Protein 4JMP (pdb70)

Nearest PDB structures (foldseek):
  4jmp-assembly1_A  TM=1.004E+00  e=1.050E-46  Staphylococcus aureus
  3bfv-assembly2_B  TM=9.869E-01  e=1.353E-40  Staphylococcus aureus
  2ved-assembly1_B  TM=9.873E-01  e=5.468E-39  Staphylococcus aureus
  4jlv-assembly1_A  TM=9.715E-01  e=3.015E-33  Staphylococcus aureus
  3la6-assembly2_P  TM=9.305E-01  e=3.931E-21  Escherichia coli K-12

Organism: Staphylococcus aureus (NCBI:txid1280)

Secondary structure (DSSP, 8-state):
-HHHHIIIII--EEEEEE-----HHHHSTTSHHHHHHHHHHHHHHH-------EEEEEESSTTS-HHHHHHHHHHHHHHTT--EEEEE--SSS--HHHHTT---SSSHHHHHTTSS-HHHHEEE-SSTTEEEE---SPPS-HHHHHTSHHHHHHHHHHHHH-SEEEEE---TTT--HHHHHHHHH-EEEEEEETT---HHHHHHHHHHHHTTTSEEEEEEEEEE--

Structure (mmCIF, N/CA/C/O backbone):
data_4JMP
#
_entry.id   4JMP
#
_cell.length_a   36.332
_cell.length_b   88.666
_cell.length_c   39.405
_cell.angle_alpha   90.00
_cell.angle_beta   115.35
_cell.angle_gamma   90.00
#
_symmetry.space_group_name_H-M   'P 1 21 1'
#
loop_
_entity.id
_entity.type
_entity.pdbx_description
1 polymer 'C-terminal fragment of CapA, Protein tyrosine kinase'
2 water water
#
loop_
_atom_site.group_PDB
_atom_site.id
_atom_site.type_symbol
_atom_site.label_atom_id
_atom_site.label_alt_id
_atom_site.label_comp_id
_atom_site.label_asym_id
_atom_site.label_entity_id
_atom_site.label_seq_id
_atom_site.pdbx_PDB_ins_code
_atom_site.Cartn_x
_atom_site.Cartn_y
_atom_site.Cartn_z
_atom_site.occupancy
_atom_site.B_iso_or_equiv
_atom_site.auth_seq_id
_atom_site.auth_comp_id
_atom_site.auth_asym_id
_atom_site.auth_atom_id
_atom_site.pdbx_PDB_model_num
ATOM 1 N N . THR A 1 20 ? 12.741 4.258 11.948 1.00 28.35 201 THR A N 1
ATOM 2 C CA . THR A 1 20 ? 13.660 3.277 11.385 1.00 27.59 201 THR A CA 1
ATOM 3 C C . THR A 1 20 ? 13.140 2.731 10.054 1.00 24.19 201 THR A C 1
ATOM 4 O O . THR A 1 20 ? 13.904 2.580 9.097 1.00 24.44 201 THR A O 1
ATOM 8 N N . GLU A 1 21 ? 11.844 2.442 9.992 1.00 22.00 202 GLU A N 1
ATOM 9 C CA . GLU A 1 21 ? 11.224 2.000 8.746 1.00 19.31 202 GLU A CA 1
ATOM 10 C C . GLU A 1 21 ? 11.398 3.017 7.626 1.00 20.33 202 GLU A C 1
ATOM 11 O O . GLU A 1 21 ? 11.665 2.661 6.479 1.00 16.97 202 GLU A O 1
ATOM 17 N N . GLU A 1 22 ? 11.202 4.288 7.953 1.00 20.77 203 GLU A N 1
ATOM 18 C CA . GLU A 1 22 ? 11.280 5.328 6.944 1.00 22.50 203 GLU A CA 1
ATOM 19 C C . GLU A 1 22 ? 12.723 5.501 6.483 1.00 14.81 203 GLU A C 1
ATOM 20 O O . GLU A 1 22 ? 12.971 5.780 5.308 1.00 17.02 203 GLU A O 1
ATOM 26 N N . ASP A 1 23 ? 13.666 5.292 7.399 1.00 18.19 204 ASP A N 1
ATOM 27 C CA . ASP A 1 23 ? 15.086 5.290 7.046 1.00 19.41 204 ASP A CA 1
ATOM 28 C C . ASP A 1 23 ? 15.398 4.192 6.029 1.00 17.26 204 ASP A C 1
ATOM 29 O O . ASP A 1 23 ? 16.071 4.433 5.021 1.00 14.95 204 ASP A O 1
ATOM 34 N N . VAL A 1 24 ? 14.913 2.983 6.294 1.00 14.37 205 VAL A N 1
ATOM 35 C CA . VAL A 1 24 ? 15.178 1.856 5.403 1.00 13.50 205 VAL A CA 1
ATOM 36 C C . VAL A 1 24 ? 14.488 2.030 4.052 1.00 12.48 205 VAL A C 1
ATOM 37 O O . VAL A 1 24 ? 15.078 1.771 3.012 1.00 12.39 205 VAL A O 1
ATOM 41 N N . GLU A 1 25 ? 13.242 2.489 4.067 1.00 11.49 206 GLU A N 1
ATOM 42 C CA . GLU A 1 25 ? 12.511 2.720 2.830 1.00 11.97 206 GLU A CA 1
ATOM 43 C C . GLU A 1 25 ? 13.282 3.668 1.902 1.00 12.00 206 GLU A C 1
ATOM 44 O O . GLU A 1 25 ? 13.399 3.426 0.698 1.00 13.27 206 GLU A O 1
ATOM 50 N N A SER A 1 26 ? 13.824 4.744 2.463 0.56 12.93 207 SER A N 1
ATOM 51 N N B SER A 1 26 ? 13.810 4.742 2.491 0.44 12.94 207 SER A N 1
ATOM 52 C CA A SER A 1 26 ? 14.529 5.722 1.643 0.56 12.24 207 SER A CA 1
ATOM 53 C CA B SER A 1 26 ? 14.550 5.764 1.754 0.44 12.32 207 SER A CA 1
ATOM 54 C C A SER A 1 26 ? 15.944 5.276 1.257 0.56 10.59 207 SER A C 1
ATOM 55 C C B SER A 1 26 ? 15.919 5.279 1.283 0.44 10.65 207 SER A C 1
ATOM 56 O O A SER A 1 26 ? 16.361 5.458 0.114 0.56 12.08 207 SER A O 1
ATOM 57 O O B SER A 1 26 ? 16.281 5.448 0.120 0.44 12.14 207 SER A O 1
ATOM 62 N N . GLN A 1 27 ? 16.674 4.679 2.197 1.00 9.61 208 GLN A N 1
ATOM 63 C CA . GLN A 1 27 ? 18.056 4.291 1.921 1.00 11.47 208 GLN A CA 1
ATOM 64 C C . GLN A 1 27 ? 18.137 3.087 0.993 1.00 13.46 208 GLN A C 1
ATOM 65 O O . GLN A 1 27 ? 19.061 2.976 0.187 1.00 13.90 208 GLN A O 1
ATOM 71 N N . LEU A 1 28 ? 17.158 2.194 1.089 1.00 13.54 209 LEU A N 1
ATOM 72 C CA . LEU A 1 28 ? 17.169 0.991 0.268 1.00 13.07 209 LEU A CA 1
ATOM 73 C C . LEU A 1 28 ? 16.293 1.170 -0.970 1.00 14.59 209 LEU A C 1
ATOM 74 O O . LEU A 1 28 ? 16.479 0.485 -1.974 1.00 18.22 209 LEU A O 1
ATOM 79 N N . GLY A 1 29 ? 15.340 2.093 -0.907 1.00 14.93 210 GLY A N 1
ATOM 80 C CA . GLY A 1 29 ? 14.497 2.386 -2.048 1.00 14.25 210 GLY A CA 1
ATOM 81 C C . GLY A 1 29 ? 13.457 1.312 -2.343 1.00 17.21 210 GLY A C 1
ATOM 82 O O . GLY A 1 29 ? 13.185 1.022 -3.509 1.00 17.61 210 GLY A O 1
ATOM 83 N N . LEU A 1 30 ? 12.875 0.731 -1.290 1.00 13.94 211 LEU A N 1
ATOM 84 C CA . LEU A 1 30 ? 11.835 -0.297 -1.428 1.00 12.59 211 LEU A CA 1
ATOM 85 C C . LEU A 1 30 ? 10.722 -0.064 -0.416 1.00 11.56 211 LEU A C 1
ATOM 86 O O . LEU A 1 30 ? 10.976 0.413 0.689 1.00 12.01 211 LEU A O 1
ATOM 91 N N . PRO A 1 31 ? 9.479 -0.432 -0.772 1.00 11.78 212 PRO A N 1
ATOM 92 C CA . PRO A 1 31 ? 8.399 -0.340 0.215 1.00 12.99 212 PRO A CA 1
ATOM 93 C C . PRO A 1 31 ? 8.578 -1.344 1.351 1.00 12.40 212 PRO A C 1
ATOM 94 O O . PRO A 1 31 ? 9.132 -2.434 1.159 1.00 12.55 212 PRO A O 1
ATOM 98 N N . ILE A 1 32 ? 8.120 -0.965 2.535 1.00 10.71 213 ILE A N 1
ATOM 99 C CA . ILE A 1 32 ? 8.158 -1.851 3.683 1.00 11.82 213 ILE A CA 1
ATOM 100 C C . ILE A 1 32 ? 6.806 -2.539 3.797 1.00 11.26 213 ILE A C 1
ATOM 101 O O . ILE A 1 32 ? 5.779 -1.881 4.005 1.00 14.25 213 ILE A O 1
ATOM 106 N N . LEU A 1 33 ? 6.805 -3.863 3.654 1.00 9.20 214 LEU A N 1
ATOM 107 C CA . LEU A 1 33 ? 5.577 -4.654 3.767 1.00 9.26 214 LEU A CA 1
ATOM 108 C C . LEU A 1 33 ? 5.176 -4.845 5.224 1.00 8.40 214 LEU A C 1
ATOM 109 O O . LEU A 1 33 ? 3.990 -4.977 5.544 1.00 10.09 214 LEU A O 1
ATOM 114 N N . GLY A 1 34 ? 6.171 -4.876 6.103 1.00 8.92 215 GLY A N 1
ATOM 115 C CA . GLY A 1 34 ? 5.931 -4.953 7.532 1.00 10.46 215 GLY A CA 1
ATOM 116 C C . GLY A 1 34 ? 7.225 -5.005 8.322 1.00 10.17 215 GLY A C 1
ATOM 117 O O . GLY A 1 34 ? 8.278 -5.378 7.794 1.00 11.08 215 GLY A O 1
ATOM 118 N N . SER A 1 35 ? 7.152 -4.591 9.581 1.00 12.62 216 SER A N 1
ATOM 1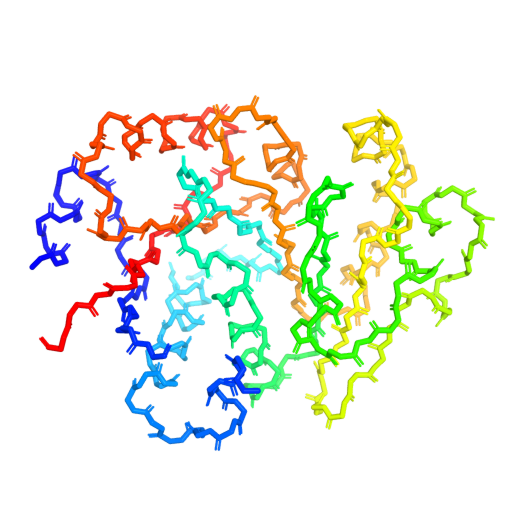19 C CA . SER A 1 35 ? 8.270 -4.710 10.508 0.50 11.54 216 SER A CA 1
ATOM 120 C C . SER A 1 35 ? 7.895 -5.679 11.617 1.00 13.59 216 SER A C 1
ATOM 121 O O . SER A 1 35 ? 6.846 -5.538 12.247 1.00 15.28 216 SER A O 1
ATOM 124 N N . ILE A 1 36 ? 8.754 -6.658 11.854 1.00 11.08 217 ILE A N 1
ATOM 125 C CA . ILE A 1 36 ? 8.470 -7.710 12.819 1.00 12.46 217 ILE A CA 1
ATOM 126 C C . ILE A 1 36 ? 9.433 -7.615 13.993 1.00 12.20 217 ILE A C 1
ATOM 127 O O . ILE A 1 36 ? 10.653 -7.723 13.826 1.00 13.68 217 ILE A O 1
ATOM 132 N N . GLN A 1 37 ? 8.881 -7.394 15.183 1.00 14.42 218 GLN A N 1
ATOM 133 C CA . GLN A 1 37 ? 9.687 -7.325 16.394 1.00 15.32 218 GLN A CA 1
ATOM 134 C C . GLN A 1 37 ? 10.248 -8.681 16.762 1.00 15.05 218 GLN A C 1
ATOM 135 O O . GLN A 1 37 ? 9.714 -9.721 16.363 1.00 16.37 218 GLN A O 1
ATOM 141 N N . LYS A 1 38 ? 11.327 -8.663 17.539 1.00 20.67 219 LYS A N 1
ATOM 142 C CA . LYS A 1 38 ? 11.907 -9.884 18.076 1.00 23.54 219 LYS A CA 1
ATOM 143 C C . LYS A 1 38 ? 10.876 -10.625 18.925 1.00 19.23 219 LYS A C 1
ATOM 144 O O . LYS A 1 38 ? 10.096 -10.003 19.649 1.00 24.60 219 LYS A O 1
ATOM 150 N N . PHE A 1 39 ? 10.858 -11.949 18.810 1.00 23.60 220 PHE A N 1
ATOM 151 C CA . PHE A 1 39 ? 10.042 -12.782 19.690 1.00 23.11 220 PHE A CA 1
ATOM 152 C C . PHE A 1 39 ? 10.665 -14.164 19.861 1.00 24.05 220 PHE A C 1
ATOM 153 O O . PHE A 1 39 ? 11.527 -14.570 19.076 1.00 34.51 220 PHE A O 1
ATOM 161 N N . SER A 1 48 ? 6.368 -23.328 18.633 1.00 19.28 1009 SER A N 1
ATOM 162 C CA . SER A 1 48 ? 6.752 -22.091 19.299 1.00 22.23 1009 SER A CA 1
ATOM 163 C C . SER A 1 48 ? 7.148 -20.998 18.311 1.00 18.27 1009 SER A C 1
ATOM 164 O O . SER A 1 48 ? 7.066 -19.814 18.629 1.00 22.32 1009 SER A O 1
ATOM 167 N N . SER A 1 49 ? 7.583 -21.395 17.116 1.00 19.11 1010 SER A N 1
ATOM 168 C CA . SER A 1 49 ? 7.956 -20.420 16.092 1.00 17.50 1010 SER A CA 1
ATOM 169 C C . SER A 1 49 ? 6.731 -19.716 15.508 1.00 13.38 1010 SER A C 1
ATOM 170 O O . SER A 1 49 ? 6.827 -18.604 14.980 1.00 13.56 1010 SER A O 1
ATOM 173 N N . LEU A 1 50 ? 5.576 -20.355 15.650 1.00 11.26 1011 LEU A N 1
ATOM 174 C CA A LEU A 1 50 ? 4.377 -19.975 14.914 0.44 10.52 1011 LEU A CA 1
ATOM 175 C CA B LEU A 1 50 ? 4.386 -19.951 14.907 0.56 10.52 1011 LEU A CA 1
ATOM 176 C C . LEU A 1 50 ? 3.481 -19.048 15.737 1.00 9.30 1011 LEU A C 1
ATOM 177 O O . LEU A 1 50 ? 2.375 -19.435 16.155 1.00 8.94 1011 LEU A O 1
ATOM 186 N N . ILE A 1 51 ? 3.964 -17.836 15.973 1.00 8.61 1012 ILE A N 1
ATOM 187 C CA . ILE A 1 51 ? 3.229 -16.851 16.763 1.00 9.35 1012 ILE A CA 1
ATOM 188 C C . ILE A 1 51 ? 1.843 -16.540 16.174 1.00 7.82 1012 ILE A C 1
ATOM 189 O O . ILE A 1 51 ? 0.886 -16.291 16.913 1.00 8.48 1012 ILE A O 1
ATOM 194 N N . VAL A 1 52 ? 1.712 -16.578 14.849 1.00 8.01 1013 VAL A N 1
ATOM 195 C CA . VAL A 1 52 ? 0.425 -16.295 14.221 1.00 6.90 1013 VAL A CA 1
ATOM 196 C C . VAL A 1 52 ? -0.620 -17.353 14.601 1.00 7.48 1013 VAL A C 1
ATOM 197 O O . VAL A 1 52 ? -1.813 -17.047 14.712 1.00 8.70 1013 VAL A O 1
ATOM 201 N N . HIS A 1 53 ? -0.169 -18.591 14.811 1.00 8.08 1014 HIS A N 1
ATOM 202 C CA . HIS A 1 53 ? -1.047 -19.665 15.269 1.00 9.65 1014 HIS A CA 1
ATOM 203 C C . HIS A 1 53 ? -1.267 -19.639 16.788 1.00 8.52 1014 HIS A C 1
ATOM 204 O O . HIS A 1 53 ? -2.407 -19.757 17.255 1.00 9.45 1014 HIS A O 1
ATOM 211 N N . GLU A 1 54 ? -0.181 -19.500 17.546 1.00 8.46 1015 GLU A N 1
ATOM 212 C CA . GLU A 1 54 ? -0.247 -19.636 19.009 1.00 9.61 1015 GLU A CA 1
ATOM 213 C C . GLU A 1 54 ? -0.804 -18.398 19.710 1.00 9.23 1015 GLU A C 1
ATOM 214 O O . GLU A 1 54 ? -1.400 -18.514 20.785 1.00 9.35 1015 GLU A O 1
ATOM 220 N N . GLN A 1 55 ? -0.590 -17.219 19.123 1.00 9.76 1016 GLN A N 1
ATOM 221 C CA . GLN A 1 55 ? -1.045 -15.931 19.673 1.00 8.76 1016 GLN A CA 1
ATOM 222 C C . GLN A 1 55 ? -1.707 -15.104 18.568 1.00 8.07 1016 GLN A C 1
ATOM 223 O O . GLN A 1 55 ? -1.192 -14.051 18.164 1.00 9.04 1016 GLN A O 1
ATOM 229 N N . PRO A 1 56 ? -2.849 -15.567 18.063 1.00 8.45 1017 PRO A N 1
ATOM 230 C CA . PRO A 1 56 ? -3.404 -14.967 16.842 1.00 10.60 1017 PRO A CA 1
ATOM 231 C C . PRO A 1 56 ? -3.786 -13.500 16.975 1.00 9.97 1017 PRO A C 1
ATOM 232 O O . PRO A 1 56 ? -3.790 -12.815 15.947 1.00 12.23 1017 PRO A O 1
ATOM 236 N N . LYS A 1 57 ? -4.080 -13.016 18.180 1.00 9.89 1018 LYS A N 1
ATOM 237 C CA . LYS A 1 57 ? -4.455 -11.617 18.348 1.00 11.10 1018 LYS A CA 1
ATOM 238 C C . LYS A 1 57 ? -3.290 -10.701 18.681 1.00 10.08 1018 LYS A C 1
ATOM 239 O O . LYS A 1 57 ? -3.491 -9.501 18.873 1.00 12.15 1018 LYS A O 1
ATOM 245 N N . SER A 1 58 ? -2.071 -11.229 18.754 1.00 9.98 1019 SER A N 1
ATOM 246 C CA A SER A 1 58 ? -0.893 -10.433 19.117 0.35 10.88 1019 SER A CA 1
ATOM 247 C CA B SER A 1 58 ? -0.931 -10.408 19.146 0.65 10.88 1019 SER A CA 1
ATOM 248 C C . SER A 1 58 ? -0.617 -9.318 18.109 1.00 11.82 1019 SER A C 1
ATOM 249 O O . SER A 1 58 ? -0.860 -9.486 16.910 1.00 10.81 1019 SER A O 1
ATOM 254 N N . PRO A 1 59 ? -0.100 -8.172 18.578 1.00 10.72 1020 PRO A N 1
ATOM 255 C CA . PRO A 1 59 ? 0.317 -7.110 17.652 1.00 11.91 1020 PRO A CA 1
ATOM 256 C C . PRO A 1 59 ? 1.294 -7.627 16.583 1.00 12.34 1020 PRO A C 1
ATOM 257 O O . PRO A 1 59 ? 1.227 -7.178 15.429 1.00 12.58 1020 PRO A O 1
ATOM 261 N N . ILE A 1 60 ? 2.166 -8.564 16.943 1.00 10.51 1021 ILE A N 1
ATOM 262 C CA . ILE A 1 60 ? 3.085 -9.141 15.964 1.00 10.88 1021 ILE A CA 1
ATOM 263 C C . ILE A 1 60 ? 2.329 -9.944 14.898 1.00 11.11 1021 ILE A C 1
ATOM 264 O O . ILE A 1 60 ? 2.594 -9.807 13.700 1.00 9.86 1021 ILE A O 1
ATOM 269 N N . SER A 1 61 ? 1.380 -10.767 15.326 1.00 9.17 1022 SER A N 1
ATOM 270 C CA . SER A 1 61 ? 0.536 -11.503 14.388 1.00 9.06 1022 SER A CA 1
ATOM 271 C C . SER A 1 61 ? -0.227 -10.564 13.452 1.00 11.07 1022 SER A C 1
ATOM 272 O O . SER A 1 61 ? -0.352 -10.845 12.251 1.00 10.24 1022 SER A O 1
ATOM 275 N N . GLU A 1 62 ? -0.704 -9.438 13.984 1.00 10.30 1023 GLU A N 1
ATOM 276 C CA . GLU A 1 62 ? -1.386 -8.448 13.162 1.00 10.39 1023 GLU A CA 1
ATOM 277 C C . GLU A 1 62 ? -0.470 -7.877 12.080 1.00 8.44 1023 GLU A C 1
ATOM 278 O O . GLU A 1 62 ? -0.923 -7.606 10.968 1.00 9.61 1023 GLU A O 1
ATOM 284 N N . LYS A 1 63 ? 0.816 -7.722 12.388 1.00 9.00 1024 LYS A N 1
ATOM 285 C CA . LYS A 1 63 ? 1.786 -7.252 11.394 1.00 9.37 1024 LYS A CA 1
ATOM 286 C C . LYS A 1 63 ? 1.965 -8.275 10.259 1.00 8.50 1024 LYS A C 1
ATOM 287 O O . LYS A 1 63 ? 2.173 -7.902 9.103 1.00 8.72 1024 LYS A O 1
ATOM 293 N N . PHE A 1 64 ? 1.891 -9.570 10.575 1.00 8.09 1025 PHE A N 1
ATOM 294 C CA . PHE A 1 64 ? 1.910 -10.608 9.531 1.00 8.10 1025 PHE A CA 1
ATOM 295 C C . PHE A 1 64 ? 0.675 -10.498 8.634 1.00 8.26 1025 PHE A C 1
ATOM 296 O O . PHE A 1 64 ? 0.758 -10.666 7.415 1.00 9.13 1025 PHE A O 1
ATOM 304 N N . ARG A 1 65 ? -0.476 -10.206 9.229 1.00 8.77 1026 ARG A N 1
ATOM 305 C CA . ARG A 1 65 ? -1.672 -9.973 8.432 1.00 8.60 1026 ARG A CA 1
ATOM 306 C C . ARG A 1 65 ? -1.522 -8.736 7.555 1.00 8.63 1026 ARG A C 1
ATOM 307 O O . ARG A 1 65 ? -2.033 -8.714 6.431 1.00 10.54 1026 ARG A O 1
ATOM 315 N N . GLY A 1 66 ? -0.826 -7.720 8.065 1.00 8.56 1027 GLY A N 1
ATOM 316 C CA . GLY A 1 66 ? -0.518 -6.543 7.277 1.00 9.16 1027 GLY A CA 1
ATOM 317 C C . GLY A 1 66 ? 0.371 -6.846 6.081 1.00 9.14 1027 GLY A C 1
ATOM 318 O O . GLY A 1 66 ? 0.187 -6.265 5.010 1.00 9.42 1027 GLY A O 1
ATOM 319 N N . ILE A 1 67 ? 1.334 -7.752 6.250 1.00 7.49 1028 ILE A N 1
ATOM 320 C CA . ILE A 1 67 ? 2.176 -8.163 5.125 1.00 8.01 1028 ILE A CA 1
ATOM 321 C C . ILE A 1 67 ? 1.308 -8.828 4.053 1.00 7.37 1028 ILE A C 1
ATOM 322 O O . ILE A 1 67 ? 1.413 -8.485 2.870 1.00 8.36 1028 ILE A O 1
ATOM 327 N N . ARG A 1 68 ? 0.461 -9.771 4.475 1.00 6.78 1029 ARG A N 1
ATOM 328 C CA . ARG A 1 68 ? -0.468 -10.460 3.579 1.00 8.13 1029 ARG A CA 1
ATOM 329 C C . ARG A 1 68 ? -1.304 -9.453 2.795 1.00 8.46 1029 ARG A C 1
ATOM 330 O O . ARG A 1 68 ? -1.392 -9.513 1.557 1.00 9.76 1029 ARG A O 1
ATOM 338 N N . SER A 1 69 ? -1.905 -8.506 3.513 1.00 8.55 1030 SER A N 1
ATOM 339 C CA A SER A 1 69 ? -2.752 -7.497 2.891 0.64 10.05 1030 SER A CA 1
ATOM 340 C CA B SER A 1 69 ? -2.757 -7.503 2.887 0.36 10.09 1030 SER A CA 1
ATOM 341 C C . SER A 1 69 ? -1.973 -6.615 1.922 1.00 10.14 1030 SER A C 1
ATOM 342 O O . SER A 1 69 ? -2.451 -6.310 0.828 1.00 11.70 1030 SER A O 1
ATOM 347 N N . ASN A 1 70 ? -0.777 -6.199 2.326 1.00 8.65 1031 ASN A N 1
ATOM 348 C CA . ASN A 1 70 ? 0.057 -5.354 1.471 1.00 10.56 1031 ASN A CA 1
ATOM 349 C C . ASN A 1 70 ? 0.469 -6.057 0.171 1.00 11.64 1031 ASN A C 1
ATOM 350 O O . ASN A 1 70 ? 0.570 -5.418 -0.877 1.00 15.51 1031 ASN A O 1
ATOM 355 N N . ILE A 1 71 ? 0.694 -7.368 0.232 1.00 9.42 1032 ILE A N 1
ATOM 356 C CA . ILE A 1 71 ? 1.005 -8.146 -0.970 1.00 10.56 1032 ILE A CA 1
ATOM 357 C C . ILE A 1 71 ? -0.217 -8.267 -1.887 1.00 13.03 1032 ILE A C 1
ATOM 358 O O . ILE A 1 71 ? -0.108 -8.087 -3.104 1.00 15.37 1032 ILE A O 1
ATOM 363 N N . MET A 1 72 ? -1.382 -8.545 -1.314 1.00 11.71 1033 MET A N 1
ATOM 364 C CA . MET A 1 72 ? -2.563 -8.877 -2.116 1.00 11.75 1033 MET A CA 1
ATOM 365 C C . MET A 1 72 ? -3.404 -7.683 -2.578 1.00 16.37 1033 MET A C 1
ATOM 366 O O . MET A 1 72 ? -4.201 -7.820 -3.510 1.00 20.17 1033 MET A O 1
ATOM 371 N N . PHE A 1 73 ? -3.239 -6.523 -1.944 1.00 14.71 1034 PHE A N 1
ATOM 372 C CA . PHE A 1 73 ? -4.052 -5.355 -2.297 1.00 18.97 1034 PHE A CA 1
ATOM 373 C C . PHE A 1 73 ? -3.232 -4.217 -2.904 1.00 24.36 1034 PHE A C 1
ATOM 374 O O . PHE A 1 73 ? -3.762 -3.139 -3.178 1.00 34.17 1034 PHE A O 1
ATOM 382 N N . ALA A 1 74 ? -1.948 -4.472 -3.127 1.00 26.97 1035 ALA A N 1
ATOM 383 C CA . ALA A 1 74 ? -1.063 -3.498 -3.758 1.00 37.96 1035 ALA A CA 1
ATOM 384 C C . ALA A 1 74 ? -1.544 -3.161 -5.160 1.00 37.16 1035 ALA A C 1
ATOM 385 O O . ALA A 1 74 ? -0.815 -2.554 -5.944 1.00 51.46 1035 ALA A O 1
ATOM 387 N N . PRO A 1 76 ? -4.438 -3.733 -7.542 1.00 50.01 1037 PRO A N 1
ATOM 388 C CA . PRO A 1 76 ? -5.433 -3.740 -8.618 1.00 48.49 1037 PRO A CA 1
ATOM 389 C C . PRO A 1 76 ? -5.196 -4.838 -9.655 1.00 49.23 1037 PRO A C 1
ATOM 390 O O . PRO A 1 76 ? -5.966 -5.800 -9.703 1.00 52.36 1037 PRO A O 1
ATOM 394 N N . ASP A 1 77 ? -4.152 -4.696 -10.467 1.00 42.64 1038 ASP A N 1
ATOM 395 C CA . ASP A 1 77 ? -3.935 -5.597 -11.596 1.00 45.80 1038 ASP A CA 1
ATOM 396 C C . ASP A 1 77 ? -2.847 -6.641 -11.345 1.00 46.09 1038 ASP A C 1
ATOM 397 O O . ASP A 1 77 ? -2.455 -7.373 -12.256 1.00 50.55 1038 ASP A O 1
ATOM 402 N N . SER A 1 78 ? -2.360 -6.706 -10.111 1.00 46.69 1039 SER A N 1
ATOM 403 C CA . SER A 1 78 ? -1.486 -7.798 -9.716 1.00 46.35 1039 SER A CA 1
ATOM 404 C C . SER A 1 78 ? -2.345 -9.002 -9.360 1.00 40.50 1039 SER A C 1
ATOM 405 O O . SER A 1 78 ? -3.311 -8.884 -8.602 1.00 50.88 1039 SER A O 1
ATOM 408 N N . ALA A 1 79 ? -2.009 -10.152 -9.933 1.00 36.84 1040 ALA A N 1
ATOM 409 C CA . ALA A 1 79 ? -2.566 -11.416 -9.484 1.00 34.68 1040 ALA A CA 1
ATOM 410 C C . ALA A 1 79 ? -1.415 -12.241 -8.935 1.00 24.34 1040 ALA A C 1
ATOM 411 O O . ALA A 1 79 ? -0.825 -13.052 -9.649 1.00 31.45 1040 ALA A O 1
ATOM 413 N N . VAL A 1 80 ? -1.079 -12.006 -7.670 1.00 23.78 1041 VAL A N 1
ATOM 414 C CA . VAL A 1 80 ? -0.009 -12.752 -7.019 1.00 12.88 1041 VAL A CA 1
ATOM 415 C C . VAL A 1 80 ? -0.563 -14.060 -6.464 1.00 12.53 1041 VAL A C 1
ATOM 416 O O . VAL A 1 80 ? -1.404 -14.055 -5.564 1.00 14.49 1041 VAL A O 1
ATOM 420 N N . GLN A 1 81 ? -0.110 -15.181 -7.016 1.00 11.39 1042 GLN A N 1
ATOM 421 C CA . GLN A 1 81 ? -0.526 -16.486 -6.513 1.00 10.64 1042 GLN A CA 1
ATOM 422 C C . GLN A 1 81 ? 0.617 -17.197 -5.792 1.00 8.52 1042 GLN A C 1
ATOM 423 O O . GLN A 1 81 ? 0.402 -18.199 -5.120 1.00 8.99 1042 GLN A O 1
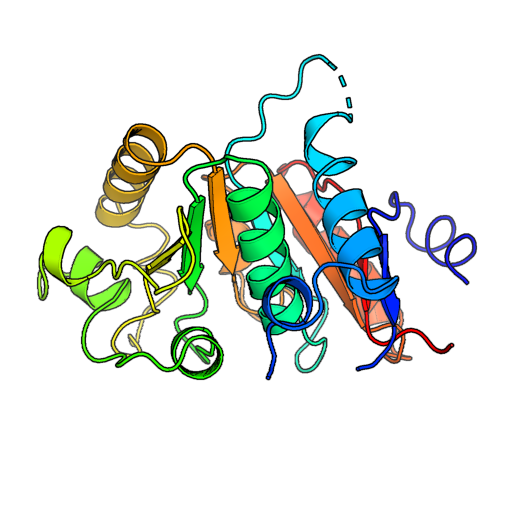ATOM 429 N N . SER A 1 82 ? 1.830 -16.684 -5.944 1.00 7.81 1043 SER A N 1
ATOM 430 C CA A SER A 1 82 ? 3.009 -17.310 -5.350 0.25 9.06 1043 SER A CA 1
ATOM 431 C CA B SER A 1 82 ? 2.992 -17.290 -5.308 0.75 9.06 1043 SER A CA 1
ATOM 432 C C . SER A 1 82 ? 4.126 -16.296 -5.145 1.00 8.42 1043 SER A C 1
ATOM 433 O O . SER A 1 82 ? 4.228 -15.316 -5.899 1.00 8.75 1043 SER A O 1
ATOM 438 N N . ILE A 1 83 ? 4.965 -16.548 -4.138 1.00 6.82 1044 ILE A N 1
ATOM 439 C CA . ILE A 1 83 ? 6.120 -15.706 -3.838 1.00 7.08 1044 ILE A CA 1
ATOM 440 C C . ILE A 1 83 ? 7.340 -16.534 -3.455 1.00 6.69 1044 ILE A C 1
ATOM 441 O O . ILE A 1 83 ? 7.219 -17.629 -2.905 1.00 7.05 1044 ILE A O 1
ATOM 446 N N . VAL A 1 84 ? 8.513 -16.013 -3.794 1.00 6.47 1045 VAL A N 1
ATOM 447 C CA . VAL A 1 84 ? 9.780 -16.442 -3.215 1.00 6.87 1045 VAL A CA 1
ATOM 448 C C . VAL A 1 84 ? 10.063 -15.572 -2.002 1.00 6.35 1045 VAL A C 1
ATOM 449 O O . VAL A 1 84 ? 9.913 -14.346 -2.065 1.00 6.68 1045 VAL A O 1
ATOM 453 N N . ILE A 1 85 ? 10.456 -16.193 -0.898 1.00 5.87 1046 ILE A N 1
ATOM 454 C CA . ILE A 1 85 ? 10.978 -15.461 0.248 1.00 6.48 1046 ILE A CA 1
ATOM 455 C C . ILE A 1 85 ? 12.477 -15.726 0.361 1.00 6.99 1046 ILE A C 1
ATOM 456 O O . ILE A 1 85 ? 12.905 -16.890 0.410 1.00 7.51 1046 ILE A O 1
ATOM 461 N N . THR A 1 86 ? 13.265 -14.648 0.353 1.00 5.97 1047 THR A N 1
ATOM 462 C CA . THR A 1 86 ? 14.709 -14.753 0.542 1.00 7.36 1047 THR A CA 1
ATOM 463 C C . THR A 1 86 ? 15.191 -13.669 1.512 1.00 7.10 1047 THR A C 1
ATOM 464 O O . THR A 1 86 ? 14.373 -12.942 2.073 1.00 8.24 1047 THR A O 1
ATOM 468 N N . SER A 1 87 ? 16.498 -13.610 1.754 1.00 7.79 1048 SER A N 1
ATOM 469 C CA . SER A 1 87 ? 17.065 -12.661 2.705 1.00 6.66 1048 SER A CA 1
ATOM 470 C C . SER A 1 87 ? 18.446 -12.221 2.270 1.00 8.10 1048 SER A C 1
ATOM 471 O O . SER A 1 87 ? 18.998 -12.764 1.321 1.00 6.93 1048 SER A O 1
ATOM 474 N N . GLU A 1 88 ? 19.009 -11.247 2.983 1.00 8.18 1049 GLU A N 1
ATOM 475 C CA . GLU A 1 88 ? 20.288 -10.664 2.570 1.00 8.25 1049 GLU A CA 1
ATOM 476 C C . GLU A 1 88 ? 21.511 -11.526 2.911 1.00 8.67 1049 GLU A C 1
ATOM 477 O O . GLU A 1 88 ? 22.557 -11.413 2.253 1.00 11.24 1049 GLU A O 1
ATOM 483 N N . ALA A 1 89 ? 21.367 -12.387 3.917 1.00 9.04 1050 ALA A N 1
ATOM 484 C CA . ALA A 1 89 ? 22.484 -13.129 4.493 1.00 8.75 1050 ALA A CA 1
ATOM 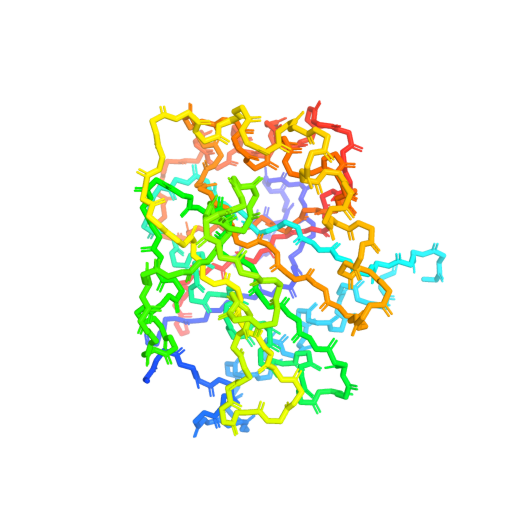485 C C . ALA A 1 89 ? 21.906 -14.177 5.440 1.00 12.11 1050 ALA A C 1
ATOM 486 O O . ALA A 1 89 ? 20.738 -14.086 5.811 1.00 10.72 1050 ALA A O 1
ATOM 488 N N . PRO A 1 90 ? 22.716 -15.171 5.849 1.00 9.99 1051 PRO A N 1
ATOM 489 C CA . PRO A 1 90 ? 22.241 -16.128 6.857 1.00 13.32 1051 PRO A CA 1
ATOM 490 C C . PRO A 1 90 ? 21.849 -15.423 8.161 1.00 11.68 1051 PRO A C 1
ATOM 491 O O . PRO A 1 90 ? 22.315 -14.311 8.444 1.00 12.66 1051 PRO A O 1
ATOM 495 N N . GLY A 1 91 ? 20.975 -16.060 8.933 1.00 14.46 1052 GLY A N 1
ATOM 496 C CA . GLY A 1 91 ? 20.654 -15.585 10.269 1.00 17.94 1052 GLY A CA 1
ATOM 497 C C . GLY A 1 91 ? 19.659 -14.442 10.347 1.00 14.25 1052 GLY A C 1
ATOM 498 O O . GLY A 1 91 ? 19.567 -13.766 11.371 1.00 18.54 1052 GLY A O 1
ATOM 499 N N . ALA A 1 92 ? 18.902 -14.232 9.273 1.00 13.34 1053 ALA A N 1
ATOM 500 C CA . ALA A 1 92 ? 17.930 -13.146 9.231 1.00 13.10 1053 ALA A CA 1
ATOM 501 C C . ALA A 1 92 ? 16.539 -13.530 9.751 1.00 11.46 1053 ALA A C 1
ATOM 502 O O . ALA A 1 92 ? 15.684 -12.658 9.888 1.00 12.92 1053 ALA A O 1
ATOM 504 N N . GLY A 1 93 ? 16.312 -14.815 10.032 1.00 12.71 1054 GLY A N 1
ATOM 505 C CA . GLY A 1 93 ? 15.012 -15.284 10.521 1.00 11.40 1054 GLY A CA 1
ATOM 506 C C . GLY A 1 93 ? 13.985 -15.444 9.409 1.00 10.07 1054 GLY A C 1
ATOM 507 O O . GLY A 1 93 ? 12.776 -15.496 9.635 1.00 10.22 1054 GLY A O 1
ATOM 508 N N . LYS A 1 94 ? 14.498 -15.509 8.192 1.00 9.93 1055 LYS A N 1
ATOM 509 C CA . LYS A 1 94 ? 13.710 -15.630 6.981 1.00 9.71 1055 LYS A CA 1
ATOM 510 C C . LYS A 1 94 ? 12.694 -16.777 7.015 1.00 8.33 1055 LYS A C 1
ATOM 511 O O . LYS A 1 94 ? 11.538 -16.614 6.618 1.00 8.58 1055 LYS A O 1
ATOM 517 N N . SER A 1 95 ? 13.131 -17.944 7.479 1.00 7.73 1056 SER A N 1
ATOM 518 C CA . SER A 1 95 ? 12.268 -19.126 7.467 1.00 7.64 1056 SER A CA 1
ATOM 519 C C . SER A 1 95 ? 11.091 -19.027 8.443 1.00 8.02 1056 SER A C 1
ATOM 520 O O . SER A 1 95 ? 9.987 -19.499 8.154 1.00 7.38 1056 SER A O 1
ATOM 523 N N . THR A 1 96 ? 11.331 -18.395 9.588 1.00 8.11 1057 THR A N 1
ATOM 524 C CA . THR A 1 96 ? 10.277 -18.119 10.557 1.00 8.30 1057 THR A CA 1
ATOM 5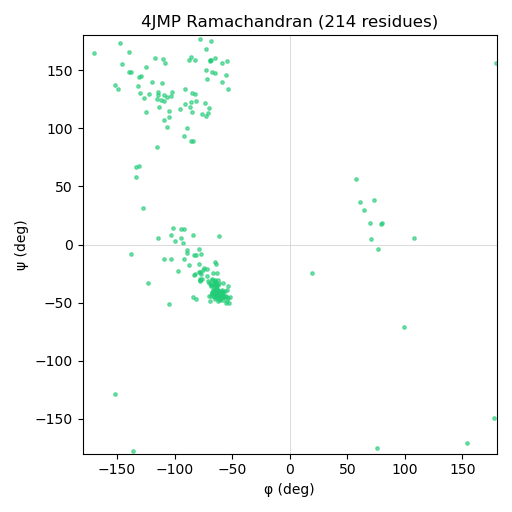25 C C . THR A 1 96 ? 9.275 -17.107 9.982 1.00 8.25 1057 THR A C 1
ATOM 526 O O . THR A 1 96 ? 8.061 -17.236 10.171 1.00 8.44 1057 THR A O 1
ATOM 530 N N . ILE A 1 97 ? 9.769 -16.102 9.262 1.00 7.14 1058 ILE A N 1
ATOM 531 C CA . ILE A 1 97 ? 8.869 -15.178 8.583 1.00 7.38 1058 ILE A CA 1
ATOM 532 C C . ILE A 1 97 ? 8.000 -15.906 7.551 1.00 6.74 1058 ILE A C 1
ATOM 533 O O . ILE A 1 97 ? 6.784 -15.701 7.489 1.00 7.75 1058 ILE A O 1
ATOM 538 N N . ALA A 1 98 ? 8.624 -16.758 6.741 1.00 5.65 1059 ALA A N 1
ATOM 539 C CA . ALA A 1 98 ? 7.884 -17.475 5.713 1.00 5.40 1059 ALA A CA 1
ATOM 540 C C . ALA A 1 98 ? 6.772 -18.333 6.303 1.00 6.20 1059 ALA A C 1
ATOM 541 O O . ALA A 1 98 ? 5.654 -18.349 5.793 1.00 7.01 1059 ALA A O 1
ATOM 543 N N . ALA A 1 99 ? 7.095 -19.049 7.369 1.00 6.01 1060 ALA A N 1
ATOM 544 C CA . ALA A 1 99 ? 6.136 -19.937 8.019 1.00 5.80 1060 ALA A CA 1
ATOM 545 C C . ALA A 1 99 ? 4.951 -19.183 8.630 1.00 7.33 1060 ALA A C 1
ATOM 546 O O . ALA A 1 99 ? 3.793 -19.582 8.459 1.00 6.93 1060 ALA A O 1
ATOM 548 N N . ASN A 1 100 ? 5.232 -18.088 9.323 1.00 6.17 1061 ASN A N 1
ATOM 549 C CA . ASN A 1 100 ? 4.157 -17.295 9.904 1.00 7.22 1061 ASN A CA 1
ATOM 550 C C . ASN A 1 100 ? 3.302 -16.597 8.853 1.00 5.57 1061 ASN A C 1
ATOM 551 O O . ASN A 1 100 ? 2.090 -16.465 9.019 1.00 7.14 1061 ASN A O 1
ATOM 556 N N . LEU A 1 101 ? 3.920 -16.165 7.759 1.00 5.84 1062 LEU A N 1
ATOM 557 C CA . LEU A 1 101 ? 3.148 -15.576 6.675 1.00 7.22 1062 LEU A CA 1
ATOM 558 C C . LEU A 1 101 ? 2.214 -16.631 6.067 1.00 7.27 1062 LEU A C 1
ATOM 559 O O . LEU A 1 101 ? 1.061 -16.340 5.750 1.00 7.26 1062 LEU A O 1
ATOM 564 N N . ALA A 1 102 ? 2.697 -17.867 5.941 1.00 6.35 1063 ALA A N 1
ATOM 565 C CA . ALA A 1 102 ? 1.865 -18.961 5.443 1.00 6.26 1063 ALA A CA 1
ATOM 566 C C . ALA A 1 102 ? 0.660 -19.218 6.358 1.00 7.18 1063 ALA A C 1
ATOM 567 O O . ALA A 1 102 ? -0.460 -19.423 5.872 1.00 6.42 1063 ALA A O 1
ATOM 569 N N . VAL A 1 103 ? 0.871 -19.210 7.678 1.00 6.59 1064 VAL A N 1
ATOM 570 C CA . VAL A 1 103 ? -0.251 -19.319 8.615 1.00 6.36 1064 VAL A CA 1
ATOM 571 C C . VAL A 1 103 ? -1.255 -18.174 8.415 1.00 7.47 1064 VAL A C 1
ATOM 572 O O . VAL A 1 103 ? -2.471 -18.401 8.426 1.00 7.86 1064 VAL A O 1
ATOM 576 N N . ALA A 1 104 ? -0.758 -16.953 8.230 1.00 6.06 1065 ALA A N 1
ATOM 577 C CA . ALA A 1 104 ? -1.653 -15.819 8.001 1.00 7.75 1065 ALA A CA 1
ATOM 578 C C . ALA A 1 104 ? -2.507 -16.002 6.730 1.00 8.79 1065 ALA A C 1
ATOM 579 O O . ALA A 1 104 ? -3.706 -15.687 6.731 1.00 8.42 1065 ALA A O 1
ATOM 581 N N . TYR A 1 105 ? -1.911 -16.505 5.648 1.00 6.92 1066 TYR A N 1
ATOM 582 C CA . TYR A 1 105 ? -2.701 -16.793 4.450 1.00 7.83 1066 TYR A CA 1
ATOM 583 C C . TYR A 1 105 ? -3.752 -17.872 4.706 1.00 6.82 1066 TYR A C 1
ATOM 584 O O . TYR A 1 105 ? -4.919 -17.743 4.290 1.00 7.88 1066 TYR A O 1
ATOM 593 N N . ALA A 1 106 ? -3.362 -18.935 5.405 1.00 7.11 1067 ALA A N 1
ATOM 594 C CA . ALA A 1 106 ? -4.326 -19.998 5.703 1.00 7.22 1067 ALA A CA 1
ATOM 595 C C . ALA A 1 106 ? -5.510 -19.478 6.536 1.00 8.27 1067 ALA A C 1
ATOM 596 O O . ALA A 1 106 ? -6.675 -19.804 6.251 1.00 9.62 1067 ALA A O 1
ATOM 598 N N . GLN A 1 107 ? -5.223 -18.657 7.544 1.00 7.79 1068 GLN A N 1
ATOM 599 C CA . GLN A 1 107 ? -6.271 -18.105 8.404 1.00 8.26 1068 GLN A CA 1
ATOM 600 C C . GLN A 1 107 ? -7.214 -17.180 7.629 1.00 10.31 1068 GLN A C 1
ATOM 601 O O . GLN A 1 107 ? -8.398 -17.070 7.967 1.00 11.74 1068 GLN A O 1
ATOM 607 N N . ALA A 1 108 ? -6.690 -16.521 6.599 1.00 10.05 1069 ALA A N 1
ATOM 608 C CA . ALA A 1 108 ? -7.478 -15.604 5.768 1.00 10.04 1069 ALA A CA 1
ATOM 609 C C . ALA A 1 108 ? -8.382 -16.349 4.782 1.00 10.94 1069 ALA A C 1
ATOM 610 O O . ALA A 1 108 ? -9.209 -15.733 4.086 1.00 14.52 1069 ALA A O 1
ATOM 612 N N . GLY A 1 109 ? -8.202 -17.664 4.691 1.00 10.05 1070 GLY A N 1
ATOM 613 C CA . GLY A 1 109 ? -9.039 -18.492 3.839 1.00 13.49 1070 GLY A CA 1
ATOM 614 C C . GLY A 1 109 ? -8.382 -19.029 2.574 1.00 9.62 1070 GLY A C 1
ATOM 615 O O . GLY A 1 109 ? -9.061 -19.667 1.774 1.00 14.20 1070 GLY A O 1
ATOM 616 N N . TYR A 1 110 ? -7.079 -18.804 2.390 1.00 8.35 1071 TYR A N 1
ATOM 617 C CA . TYR A 1 110 ? -6.379 -19.347 1.220 1.00 9.63 1071 TYR A CA 1
ATOM 618 C C . TYR A 1 110 ? -5.934 -20.777 1.497 1.00 8.99 1071 TYR A C 1
ATOM 619 O O . TYR A 1 110 ? -5.310 -21.044 2.524 1.00 8.54 1071 TYR A O 1
ATOM 628 N N . LYS A 1 111 ? -6.224 -21.706 0.585 1.00 10.18 1072 LYS A N 1
ATOM 629 C CA . LYS A 1 111 ? -5.586 -23.008 0.672 1.00 10.24 1072 LYS A CA 1
ATOM 630 C C . LYS A 1 111 ? -4.118 -22.805 0.291 1.00 8.73 1072 LYS A C 1
ATOM 631 O O . LYS A 1 111 ? -3.796 -22.474 -0.846 1.00 9.21 1072 LYS A O 1
ATOM 637 N N . THR A 1 112 ? -3.241 -22.995 1.267 1.00 7.72 1073 THR A N 1
ATOM 638 C CA . THR A 1 112 ? -1.859 -22.525 1.197 1.00 8.40 1073 THR A CA 1
ATOM 639 C C . THR A 1 112 ? -0.865 -23.671 1.295 1.00 6.14 1073 THR A C 1
ATOM 640 O O . THR A 1 112 ? -1.062 -24.620 2.070 1.00 7.61 1073 THR A O 1
ATOM 644 N N . LEU A 1 113 ? 0.196 -23.577 0.493 1.00 8.11 1074 LEU A N 1
ATOM 645 C CA . LEU A 1 113 ? 1.320 -24.505 0.558 1.00 6.90 1074 LEU A CA 1
ATOM 646 C C . LEU A 1 113 ? 2.574 -23.705 0.827 1.00 6.79 1074 LEU A C 1
ATOM 647 O O . LEU A 1 113 ? 2.839 -22.705 0.148 1.00 7.52 1074 LEU A O 1
ATOM 652 N N . ILE A 1 114 ? 3.341 -24.118 1.830 1.00 5.63 1075 ILE A N 1
ATOM 653 C CA . ILE A 1 114 ? 4.712 -23.632 1.956 1.00 7.78 1075 ILE A CA 1
ATOM 654 C C . ILE A 1 114 ? 5.688 -24.715 1.486 1.00 5.20 1075 ILE A C 1
ATOM 655 O O . ILE A 1 114 ? 5.587 -25.872 1.901 1.00 7.17 1075 ILE A O 1
ATOM 660 N N . VAL A 1 115 ? 6.578 -24.336 0.573 1.00 5.75 1076 VAL A N 1
ATOM 661 C CA . VAL A 1 115 ? 7.601 -25.217 0.010 1.00 6.68 1076 VAL A CA 1
ATOM 662 C C . VAL A 1 115 ? 8.958 -24.852 0.585 1.00 5.86 1076 VAL A C 1
ATOM 663 O O . VAL A 1 115 ? 9.352 -23.678 0.527 1.00 6.65 1076 VAL A O 1
ATOM 667 N N . ASP A 1 116 ? 9.681 -25.829 1.135 1.00 6.71 1077 ASP A N 1
ATOM 668 C CA . ASP A 1 116 ? 11.041 -25.556 1.562 1.00 6.79 1077 ASP A CA 1
ATOM 669 C C . ASP A 1 116 ? 11.986 -25.740 0.371 1.00 7.39 1077 ASP A C 1
ATOM 670 O O . ASP A 1 116 ? 12.498 -26.842 0.107 1.00 7.82 1077 ASP A O 1
ATOM 675 N N . GLY A 1 117 ? 12.182 -24.650 -0.363 1.00 6.82 1078 GLY A N 1
ATOM 676 C CA . GLY A 1 117 ? 13.099 -24.609 -1.481 1.00 6.67 1078 GLY A CA 1
ATOM 677 C C . GLY A 1 117 ? 14.538 -24.341 -1.084 1.00 7.89 1078 GLY A C 1
ATOM 678 O O . GLY A 1 117 ? 15.378 -24.116 -1.964 1.00 9.97 1078 GLY A O 1
ATOM 679 N N . ASP A 1 118 ? 14.838 -24.344 0.212 1.00 7.33 1079 ASP A N 1
ATOM 680 C CA . ASP A 1 118 ? 16.238 -24.382 0.642 1.00 7.92 1079 ASP A CA 1
ATOM 681 C C . ASP A 1 118 ? 16.644 -25.851 0.828 1.00 8.51 1079 ASP A C 1
ATOM 682 O O . ASP A 1 118 ? 16.448 -26.438 1.896 1.00 10.61 1079 ASP A O 1
ATOM 687 N N . MET A 1 119 ? 17.213 -26.436 -0.224 1.00 8.37 1080 MET A N 1
ATOM 688 C CA . MET A 1 119 ? 17.620 -27.833 -0.193 1.00 9.08 1080 MET A CA 1
ATOM 689 C C . MET A 1 119 ? 19.074 -27.963 0.246 1.00 10.24 1080 MET A C 1
ATOM 690 O O . MET A 1 119 ? 19.679 -29.026 0.097 1.00 14.02 1080 MET A O 1
ATOM 695 N N . ARG A 1 120 ? 19.627 -26.881 0.783 1.00 10.40 1081 ARG A N 1
ATOM 696 C CA . ARG A 1 120 ? 20.991 -26.892 1.303 1.00 10.31 1081 ARG A CA 1
ATOM 697 C C . ARG A 1 120 ? 21.001 -26.909 2.829 1.00 12.37 1081 ARG A C 1
ATOM 698 O O . ARG A 1 120 ? 21.666 -27.747 3.455 1.00 12.85 1081 ARG A O 1
ATOM 706 N N . LYS A 1 121 ? 20.259 -25.979 3.427 1.00 10.61 1082 LYS A N 1
ATOM 707 C CA . LYS A 1 121 ? 20.105 -25.910 4.877 1.00 11.34 1082 LYS A CA 1
ATOM 708 C C . LYS A 1 121 ? 18.630 -25.779 5.262 1.00 10.84 1082 LYS A C 1
ATOM 709 O O . LYS A 1 121 ? 18.214 -24.747 5.796 1.00 11.94 1082 LYS A O 1
ATOM 715 N N . PRO A 1 122 ? 17.840 -26.836 5.010 1.00 9.37 1083 PRO A N 1
ATOM 716 C CA . PRO A 1 122 ? 16.386 -26.767 5.218 1.00 11.25 1083 PRO A CA 1
ATOM 717 C C . PRO A 1 122 ? 15.983 -26.579 6.680 1.00 11.16 1083 PRO A C 1
ATOM 718 O O . PRO A 1 122 ? 16.676 -27.051 7.585 1.00 11.16 1083 PRO A O 1
ATOM 722 N N . THR A 1 123 ? 14.877 -25.872 6.920 1.00 9.74 1084 THR A N 1
ATOM 723 C CA . THR A 1 123 ? 14.388 -25.712 8.286 1.00 9.32 1084 THR A CA 1
ATOM 724 C C . THR A 1 123 ? 12.879 -25.850 8.455 1.00 10.40 1084 THR A C 1
ATOM 725 O O . THR A 1 123 ? 12.408 -25.888 9.581 1.00 9.64 1084 THR A O 1
ATOM 729 N N . GLN A 1 124 ? 12.108 -25.934 7.371 1.00 8.61 1085 GLN A N 1
ATOM 730 C CA . GLN A 1 124 ? 10.654 -25.954 7.543 1.00 7.99 1085 GLN A CA 1
ATOM 731 C C . GLN A 1 124 ? 10.160 -27.224 8.235 1.00 8.93 1085 GLN A C 1
ATOM 732 O O . GLN A 1 124 ? 9.151 -27.201 8.943 1.00 9.45 1085 GLN A O 1
ATOM 738 N N . HIS A 1 125 ? 10.866 -28.332 8.039 1.00 10.03 1086 HIS A N 1
ATOM 739 C CA . HIS A 1 125 ? 10.524 -29.563 8.747 1.00 10.93 1086 HIS A CA 1
ATOM 740 C C . HIS A 1 125 ? 10.727 -29.407 10.260 1.00 10.81 1086 HIS A C 1
ATOM 741 O O . HIS A 1 125 ? 9.972 -29.986 11.043 1.00 14.35 1086 HIS A O 1
ATOM 748 N N . TYR A 1 126 ? 11.716 -28.614 10.676 1.00 10.26 1087 TYR A N 1
ATOM 749 C CA . TYR A 1 126 ? 11.901 -28.307 12.101 1.00 11.30 1087 TYR A CA 1
ATOM 750 C C . TYR A 1 126 ? 10.773 -27.422 12.621 1.00 13.53 1087 TYR A C 1
ATOM 751 O O . TYR A 1 126 ? 10.198 -27.688 13.683 1.00 14.05 1087 TYR A O 1
ATOM 760 N N . ILE A 1 127 ? 10.476 -26.353 11.882 1.00 11.10 1088 ILE A N 1
ATOM 761 C CA . ILE A 1 127 ? 9.444 -25.394 12.273 1.00 12.96 1088 ILE A CA 1
ATOM 762 C C . ILE A 1 127 ? 8.077 -26.060 12.458 1.00 11.91 1088 ILE A C 1
ATOM 763 O O . ILE A 1 127 ? 7.355 -25.762 13.416 1.00 13.96 1088 ILE A O 1
ATOM 768 N N . PHE A 1 128 ? 7.735 -26.983 11.568 1.00 11.69 1089 PHE A N 1
ATOM 769 C CA . PHE A 1 128 ? 6.426 -27.630 11.617 1.00 13.91 1089 PHE A CA 1
ATOM 770 C C . PHE A 1 128 ? 6.436 -29.013 12.278 1.00 15.45 1089 PHE A C 1
ATOM 771 O O . PHE A 1 128 ? 5.400 -29.683 12.326 1.00 17.31 1089 PHE A O 1
ATOM 779 N N . ASN A 1 129 ? 7.599 -29.426 12.786 1.00 14.88 1090 ASN A N 1
ATOM 780 C CA . ASN A 1 129 ? 7.766 -30.722 13.460 1.00 15.84 1090 ASN A CA 1
ATOM 781 C C . ASN A 1 129 ? 7.366 -31.898 12.571 1.00 22.29 1090 ASN A C 1
ATOM 782 O O . ASN A 1 129 ? 6.519 -32.720 12.939 1.00 19.31 1090 ASN A O 1
ATOM 787 N N . LEU A 1 130 ? 8.002 -31.979 11.408 1.00 15.71 1091 LEU A N 1
ATOM 788 C CA . LEU A 1 130 ? 7.662 -32.978 10.403 1.00 18.74 1091 LEU A CA 1
ATOM 789 C C . LEU A 1 130 ? 8.895 -33.785 10.021 1.00 21.12 1091 LEU A C 1
ATOM 790 O O . LEU A 1 130 ? 10.020 -33.293 10.120 1.00 20.51 1091 LEU A O 1
ATOM 795 N N . PRO A 1 131 ? 8.689 -35.035 9.573 1.00 23.54 1092 PRO A N 1
ATOM 796 C CA . PRO A 1 131 ? 9.832 -35.793 9.057 1.00 24.82 1092 PRO A CA 1
ATOM 797 C C . PRO A 1 131 ? 10.318 -35.176 7.744 1.00 22.50 1092 PRO A C 1
ATOM 798 O O . PRO A 1 131 ? 9.557 -34.456 7.085 1.00 22.00 1092 PRO A O 1
ATOM 802 N N . ASN A 1 132 ? 11.562 -35.449 7.369 1.00 16.21 1093 ASN A N 1
ATOM 803 C CA . ASN A 1 132 ? 12.095 -34.928 6.113 1.00 14.22 1093 ASN A CA 1
ATOM 804 C C . ASN A 1 132 ? 12.703 -36.025 5.237 1.00 13.42 1093 ASN A C 1
ATOM 805 O O . ASN A 1 132 ? 13.638 -35.779 4.477 1.00 14.65 1093 ASN A O 1
ATOM 810 N N . ASN A 1 133 ? 12.147 -37.229 5.331 1.00 14.32 1094 ASN A N 1
ATOM 811 C CA . ASN A 1 133 ? 12.600 -38.345 4.502 1.00 14.94 1094 ASN A CA 1
ATOM 812 C C . ASN A 1 133 ? 12.051 -38.292 3.084 1.00 12.39 1094 ASN A C 1
ATOM 813 O O . ASN A 1 133 ? 12.625 -38.880 2.163 1.00 14.63 1094 ASN A O 1
ATOM 818 N N . GLU A 1 134 ? 10.925 -37.600 2.927 1.00 13.54 1095 GLU A N 1
ATOM 819 C CA . GLU A 1 134 ? 10.325 -37.334 1.629 1.00 12.11 1095 GLU A CA 1
ATOM 820 C C . GLU A 1 134 ? 10.012 -35.839 1.563 1.00 10.38 1095 GLU A C 1
ATOM 821 O O . GLU A 1 134 ? 9.643 -35.221 2.572 1.00 14.98 1095 GLU A O 1
ATOM 827 N N . GLY A 1 135 ? 10.169 -35.257 0.383 1.00 8.23 1096 GLY A N 1
ATOM 828 C CA . GLY A 1 135 ? 9.877 -33.845 0.201 1.00 8.66 1096 GLY A CA 1
ATOM 829 C C . GLY A 1 135 ? 10.205 -33.436 -1.216 1.00 7.69 1096 GLY A C 1
ATOM 830 O O . GLY A 1 135 ? 10.107 -34.246 -2.140 1.00 8.52 1096 GLY A O 1
ATOM 831 N N . LEU A 1 136 ? 10.603 -32.178 -1.390 1.00 7.82 1097 LEU A N 1
ATOM 832 C CA . LEU A 1 136 ? 10.819 -31.626 -2.726 1.00 7.65 1097 LEU A CA 1
ATOM 833 C C . LEU A 1 136 ? 11.810 -32.435 -3.579 1.00 7.52 1097 LEU A C 1
ATOM 834 O O . LEU A 1 136 ? 11.515 -32.769 -4.728 1.00 8.13 1097 LEU A O 1
ATOM 839 N N . SER A 1 137 ? 12.986 -32.731 -3.026 1.00 8.08 1098 SER A N 1
ATOM 840 C CA . SER A 1 137 ? 14.016 -33.406 -3.823 1.00 7.39 1098 SER A CA 1
ATOM 841 C C . SER A 1 137 ? 13.589 -34.810 -4.245 1.00 7.97 1098 SER A C 1
ATOM 842 O O . SER A 1 137 ? 13.772 -35.204 -5.398 1.00 9.22 1098 SER A O 1
ATOM 845 N N . SER A 1 138 ? 12.995 -35.560 -3.324 1.00 8.73 1099 SER A N 1
ATOM 846 C CA . SER A 1 138 ? 12.552 -36.913 -3.644 1.00 8.94 1099 SER A CA 1
ATOM 847 C C . SER A 1 138 ? 11.377 -36.920 -4.625 1.00 10.75 1099 SER A C 1
ATOM 848 O O . SER A 1 138 ? 11.269 -37.802 -5.485 1.00 10.60 1099 SER A O 1
ATOM 851 N N . LEU A 1 139 ? 10.511 -35.921 -4.518 1.00 9.27 1100 LEU A N 1
ATOM 852 C CA . LEU A 1 139 ? 9.386 -35.791 -5.437 1.00 8.64 1100 LEU A CA 1
ATOM 853 C C . LEU A 1 139 ? 9.883 -35.530 -6.861 1.00 9.42 1100 LEU A C 1
ATOM 854 O O . LEU A 1 139 ? 9.439 -36.184 -7.814 1.00 12.11 1100 LEU A O 1
ATOM 859 N N . LEU A 1 140 ? 10.824 -34.596 -7.004 1.00 9.24 1101 LEU A N 1
ATOM 860 C CA . LEU A 1 140 ? 11.341 -34.239 -8.321 1.00 9.91 1101 LEU A CA 1
ATOM 861 C C . LEU A 1 140 ? 12.078 -35.408 -8.972 1.00 13.08 1101 LEU A C 1
ATOM 862 O O . LEU A 1 140 ? 12.060 -35.543 -10.196 1.00 14.84 1101 LEU A O 1
ATOM 867 N N . LEU A 1 141 ? 12.706 -36.253 -8.154 1.00 11.04 1102 LEU A N 1
ATOM 868 C CA . LEU A 1 141 ? 13.474 -37.395 -8.660 1.00 12.71 1102 LEU A CA 1
ATOM 869 C C . LEU A 1 141 ? 12.685 -38.706 -8.711 1.00 13.26 1102 LEU A C 1
ATOM 870 O O . LEU A 1 141 ? 13.254 -39.755 -9.031 1.00 14.06 1102 LEU A O 1
ATOM 875 N N . ASN A 1 142 ? 11.392 -38.653 -8.408 1.00 12.46 1103 ASN A N 1
ATOM 876 C CA . ASN A 1 142 ? 10.527 -39.836 -8.436 1.00 14.01 1103 ASN A CA 1
ATOM 877 C C . ASN A 1 142 ? 10.886 -40.907 -7.409 1.00 15.09 1103 ASN A C 1
ATOM 878 O O . ASN A 1 142 ? 10.657 -42.096 -7.636 1.00 16.10 1103 ASN A O 1
ATOM 883 N N . TRP A 1 143 ? 11.444 -40.482 -6.282 1.00 10.29 1104 TRP A N 1
ATOM 884 C CA . TRP A 1 143 ? 11.666 -41.370 -5.148 1.00 12.00 1104 TRP A CA 1
ATOM 885 C C . TRP A 1 143 ? 10.487 -41.342 -4.172 1.00 13.70 1104 TRP A C 1
ATOM 886 O O . TRP A 1 143 ? 10.396 -42.189 -3.279 1.00 14.22 1104 TRP A O 1
ATOM 897 N N . SER A 1 144 ? 9.584 -40.372 -4.343 1.00 10.81 1105 SER A N 1
ATOM 898 C CA . SER A 1 144 ? 8.356 -40.311 -3.546 1.00 13.70 1105 SER A CA 1
ATOM 899 C C . SER A 1 144 ? 7.229 -39.752 -4.402 1.00 12.49 1105 SER A C 1
ATOM 900 O O . SER A 1 144 ? 7.486 -39.046 -5.377 1.00 13.14 1105 SER A O 1
ATOM 903 N N . THR A 1 145 ? 5.989 -40.082 -4.051 1.00 14.44 1106 THR A N 1
ATOM 904 C CA . THR A 1 145 ? 4.833 -39.622 -4.818 1.00 15.47 1106 THR A CA 1
ATOM 905 C C . THR A 1 145 ? 4.380 -38.236 -4.361 1.00 13.49 1106 THR A C 1
ATOM 906 O O . THR A 1 145 ? 4.699 -37.808 -3.247 1.00 13.19 1106 THR A O 1
ATOM 910 N N . TYR A 1 146 ? 3.606 -37.566 -5.217 1.00 15.31 1107 TYR A N 1
ATOM 911 C CA . TYR A 1 146 ? 3.044 -36.254 -4.903 1.00 14.51 1107 TYR A CA 1
ATOM 912 C C . TYR A 1 146 ? 2.274 -36.334 -3.595 1.00 16.21 1107 TYR A C 1
ATOM 913 O O . TYR A 1 146 ? 2.456 -35.514 -2.691 1.00 17.82 1107 TYR A O 1
ATOM 922 N N . GLN A 1 147 ? 1.419 -37.345 -3.493 1.00 15.46 1108 GLN A N 1
ATOM 923 C CA . GLN A 1 147 ? 0.529 -37.491 -2.356 1.00 18.83 1108 GLN A CA 1
ATOM 924 C C . GLN A 1 147 ? 1.294 -37.722 -1.044 1.00 17.66 1108 GLN A C 1
ATOM 925 O O . GLN A 1 147 ? 0.894 -37.225 0.011 1.00 20.36 1108 GLN A O 1
ATOM 931 N N . ASP A 1 148 ? 2.408 -38.445 -1.112 1.00 15.58 1109 ASP A N 1
ATOM 932 C CA . ASP A 1 148 ? 3.202 -38.741 0.079 1.00 17.85 1109 ASP A CA 1
ATOM 933 C C . ASP A 1 148 ? 4.152 -37.603 0.471 1.00 17.44 1109 ASP A C 1
ATOM 934 O O . ASP A 1 148 ? 4.539 -37.477 1.634 1.00 21.24 1109 ASP A O 1
ATOM 939 N N . SER A 1 149 ? 4.528 -36.781 -0.503 1.00 12.46 1110 SER A N 1
ATOM 940 C CA . SER A 1 149 ? 5.567 -35.771 -0.301 1.00 12.38 1110 SER A CA 1
ATOM 941 C C . SER A 1 149 ? 5.045 -34.490 0.345 1.00 12.12 1110 SER A C 1
ATOM 942 O O . SER A 1 149 ? 5.811 -33.761 0.972 1.00 14.02 1110 SER A O 1
ATOM 945 N N . ILE A 1 150 ? 3.759 -34.209 0.161 1.00 9.81 1111 ILE A N 1
ATOM 946 C CA . ILE A 1 150 ? 3.125 -33.023 0.731 1.00 9.75 1111 ILE A CA 1
ATOM 947 C C . ILE A 1 150 ? 2.318 -33.448 1.944 1.00 12.79 1111 ILE A C 1
ATOM 948 O O . ILE A 1 150 ? 1.568 -34.429 1.886 1.00 13.24 1111 ILE A O 1
ATOM 953 N N . ILE A 1 151 ? 2.499 -32.738 3.050 1.00 10.36 1112 ILE A N 1
ATOM 954 C CA . ILE A 1 151 ? 1.845 -33.086 4.307 1.00 10.32 1112 ILE A CA 1
ATOM 955 C C . ILE A 1 151 ? 0.855 -32.007 4.706 1.00 11.79 1112 ILE A C 1
ATOM 956 O O . ILE A 1 151 ? 1.184 -30.814 4.700 1.00 11.24 1112 ILE A O 1
ATOM 961 N N . SER A 1 152 ? -0.359 -32.417 5.057 1.00 11.95 1113 SER A N 1
ATOM 962 C CA . SER A 1 152 ? -1.326 -31.498 5.639 1.00 13.13 1113 SER A CA 1
ATOM 963 C C . SER A 1 152 ? -1.049 -31.330 7.125 1.00 14.37 1113 SER A C 1
ATOM 964 O O . SER A 1 152 ? -1.024 -32.314 7.874 1.00 19.32 1113 SER A O 1
ATOM 967 N N . THR A 1 153 ? -0.841 -30.090 7.560 1.00 13.24 1114 THR A N 1
ATOM 968 C CA . THR A 1 153 ? -0.584 -29.803 8.967 1.00 15.31 1114 THR A CA 1
ATOM 969 C C . THR A 1 153 ? -1.879 -29.825 9.775 1.00 14.78 1114 THR A C 1
ATOM 970 O O . THR A 1 153 ? -2.968 -29.994 9.218 1.00 15.71 1114 THR A O 1
ATOM 974 N N . GLU A 1 154 ? -1.760 -29.634 11.084 1.00 14.30 1115 GLU A N 1
ATOM 975 C CA . GLU A 1 154 ? -2.942 -29.528 11.931 1.00 15.81 1115 GLU A CA 1
ATOM 976 C C . GLU A 1 154 ? -3.593 -28.148 11.844 1.00 14.73 1115 GLU A C 1
ATOM 977 O O . GLU A 1 154 ? -4.644 -27.921 12.448 1.00 16.34 1115 GLU A O 1
ATOM 983 N N . ILE A 1 155 ? -2.971 -27.230 11.101 1.00 12.80 1116 ILE A N 1
ATOM 984 C CA . ILE A 1 155 ? -3.544 -25.907 10.849 1.00 12.37 1116 ILE A CA 1
ATOM 985 C C . ILE A 1 155 ? -4.382 -25.966 9.578 1.00 12.32 1116 ILE A C 1
ATOM 986 O O . ILE A 1 155 ? -3.874 -26.322 8.515 1.00 11.76 1116 ILE A O 1
ATOM 991 N N . GLU A 1 156 ? -5.668 -25.639 9.693 1.00 11.55 1117 GLU A N 1
ATOM 992 C CA . GLU A 1 156 ? -6.586 -25.706 8.566 1.00 11.61 1117 GLU A CA 1
ATOM 993 C C . GLU A 1 156 ? -6.048 -24.921 7.369 1.00 8.27 1117 GLU A C 1
ATOM 994 O O . GLU A 1 156 ? -5.595 -23.788 7.524 1.00 10.72 1117 GLU A O 1
ATOM 1000 N N . ASP A 1 157 ? -6.110 -25.533 6.187 1.00 10.34 1118 ASP A N 1
ATOM 1001 C CA . ASP A 1 157 ? -5.714 -24.884 4.928 1.00 11.18 1118 ASP A CA 1
ATOM 1002 C C . ASP A 1 157 ? -4.209 -24.620 4.778 1.00 9.70 1118 ASP A C 1
ATOM 1003 O O . ASP A 1 157 ? -3.795 -23.813 3.937 1.00 10.74 1118 ASP A O 1
ATOM 1008 N N . LEU A 1 158 ? -3.392 -25.306 5.576 1.00 7.47 1119 LEU A N 1
ATOM 1009 C CA . LEU A 1 158 ? -1.934 -25.173 5.446 1.00 7.56 1119 LEU A CA 1
ATOM 1010 C C . LEU A 1 158 ? -1.257 -26.524 5.245 1.00 7.52 1119 LEU A C 1
ATOM 1011 O O . LEU A 1 158 ? -1.294 -27.384 6.142 1.00 9.11 1119 LEU A O 1
ATOM 1016 N N . ASP A 1 159 ? -0.665 -26.704 4.066 1.00 7.20 1120 ASP A N 1
ATOM 1017 C CA . ASP A 1 159 ? 0.158 -27.872 3.750 1.00 7.79 1120 ASP A CA 1
ATOM 1018 C C . ASP A 1 159 ? 1.625 -27.465 3.676 1.00 8.47 1120 ASP A C 1
ATOM 1019 O O . ASP A 1 159 ? 1.939 -26.295 3.410 1.00 7.39 1120 ASP A O 1
ATOM 1024 N N . VAL A 1 160 ? 2.518 -28.432 3.888 1.00 8.21 1121 VAL A N 1
ATOM 1025 C CA . VAL A 1 160 ? 3.959 -28.194 3.813 1.00 7.93 1121 VAL A CA 1
ATOM 1026 C C . VAL A 1 160 ? 4.638 -29.242 2.916 1.00 7.02 1121 VAL A C 1
ATOM 1027 O O . VAL A 1 160 ? 4.394 -30.447 3.059 1.00 9.09 1121 VAL A O 1
ATOM 1031 N N . LEU A 1 161 ? 5.457 -28.777 1.979 1.00 6.61 1122 LEU A N 1
ATOM 1032 C CA . LEU A 1 161 ? 6.359 -29.621 1.201 1.00 6.93 1122 LEU A CA 1
ATOM 1033 C C . LEU A 1 161 ? 7.761 -29.343 1.736 1.00 7.46 1122 LEU A C 1
ATOM 1034 O O . LEU A 1 161 ? 8.351 -28.296 1.437 1.00 7.57 1122 LEU A O 1
ATOM 1039 N N . THR A 1 162 ? 8.268 -30.240 2.577 1.00 7.76 1123 THR A N 1
ATOM 1040 C CA . THR A 1 162 ? 9.619 -30.111 3.122 1.00 7.55 1123 THR A CA 1
ATOM 1041 C C . THR A 1 162 ? 10.657 -30.316 2.014 1.00 6.12 1123 THR A C 1
ATOM 1042 O O . THR A 1 162 ? 10.313 -30.630 0.878 1.00 7.81 1123 THR A O 1
ATOM 1046 N N . SER A 1 163 ? 11.932 -30.126 2.340 1.00 7.24 1124 SER A N 1
ATOM 1047 C CA . SER A 1 163 ? 12.968 -30.124 1.303 1.00 6.81 1124 SER A CA 1
ATOM 1048 C C . SER A 1 163 ? 13.246 -31.506 0.718 1.00 7.63 1124 SER A C 1
ATOM 1049 O O . SER A 1 163 ? 13.694 -31.613 -0.424 1.00 8.51 1124 SER A O 1
ATOM 1052 N N . GLY A 1 164 ? 13.009 -32.550 1.509 1.00 7.81 1125 GLY A N 1
ATOM 1053 C CA . GLY A 1 164 ? 13.500 -33.878 1.181 1.00 9.57 1125 GLY A CA 1
ATOM 1054 C C . GLY A 1 164 ? 14.990 -34.014 1.459 1.00 9.41 1125 GLY A C 1
ATOM 1055 O O . GLY A 1 164 ? 15.632 -33.093 1.970 1.00 10.03 1125 GLY A O 1
ATOM 1056 N N . PRO A 1 165 ? 15.569 -35.170 1.103 1.00 9.74 1126 PRO A N 1
ATOM 1057 C CA . PRO A 1 165 ? 17.012 -35.392 1.272 1.00 9.64 1126 PRO A CA 1
ATOM 1058 C C . PRO A 1 165 ? 17.838 -34.312 0.563 1.00 9.79 1126 PRO A C 1
ATOM 1059 O O . PRO A 1 165 ? 17.435 -33.827 -0.495 1.00 9.59 1126 PRO A O 1
ATOM 1063 N N . ILE A 1 166 ? 18.979 -33.949 1.144 1.00 9.60 1127 ILE A N 1
ATOM 1064 C CA . ILE A 1 166 ? 19.852 -32.917 0.591 1.00 10.85 1127 ILE A CA 1
ATOM 1065 C C . ILE A 1 166 ? 20.522 -33.420 -0.680 1.00 12.34 1127 ILE A C 1
ATOM 1066 O O . ILE A 1 166 ? 21.285 -34.384 -0.633 1.00 13.27 1127 ILE A O 1
ATOM 1071 N N . PRO A 1 167 ? 20.258 -32.770 -1.823 1.00 11.42 1128 PRO A N 1
ATOM 1072 C CA . PRO A 1 167 ? 20.825 -33.209 -3.100 1.00 11.36 1128 PRO A CA 1
ATOM 1073 C C . PRO A 1 167 ? 22.198 -32.587 -3.348 1.00 13.08 1128 PRO A C 1
ATOM 1074 O O . PRO A 1 167 ? 22.517 -31.555 -2.765 1.00 13.63 1128 PRO A O 1
ATOM 1078 N N . PRO A 1 168 ? 23.009 -33.207 -4.220 1.00 14.58 1129 PRO A N 1
ATOM 1079 C CA . PRO A 1 168 ? 24.317 -32.639 -4.551 1.00 14.46 1129 PRO A CA 1
ATOM 1080 C C . PRO A 1 168 ? 24.197 -31.494 -5.550 1.00 16.19 1129 PRO A C 1
ATOM 1081 O O . PRO A 1 168 ? 25.130 -30.703 -5.697 1.00 18.66 1129 PRO A O 1
ATOM 1085 N N . ASN A 1 169 ? 23.047 -31.410 -6.208 1.00 14.90 1130 ASN A N 1
ATOM 1086 C CA . ASN A 1 169 ? 22.864 -30.506 -7.329 1.00 17.97 1130 ASN A CA 1
ATOM 1087 C C . ASN A 1 169 ? 21.561 -29.716 -7.243 1.00 10.64 1130 ASN A C 1
ATOM 1088 O O . ASN A 1 169 ? 20.752 -29.792 -8.157 1.00 13.10 1130 ASN A O 1
ATOM 1093 N N . PRO A 1 170 ? 21.351 -28.948 -6.156 1.00 13.01 1131 PRO A N 1
ATOM 1094 C CA . PRO A 1 170 ? 20.045 -28.298 -5.972 1.00 12.49 1131 PRO A CA 1
ATOM 1095 C C . PRO A 1 170 ? 19.617 -27.400 -7.137 1.00 11.67 1131 PRO A C 1
ATOM 1096 O O . PRO A 1 170 ? 18.445 -27.422 -7.522 1.00 13.18 1131 PRO A O 1
ATOM 1100 N N . SER A 1 171 ? 20.552 -26.646 -7.707 1.00 11.57 1132 SER A N 1
ATOM 1101 C CA A SER A 1 171 ? 20.296 -25.753 -8.844 0.20 13.25 1132 SER A CA 1
ATOM 1102 C CA B SER A 1 171 ? 20.169 -25.740 -8.779 0.80 13.04 1132 SER A CA 1
ATOM 1103 C C . SER A 1 171 ? 19.694 -26.491 -10.028 1.00 13.67 1132 SER A C 1
ATOM 1104 O O . SER A 1 171 ? 18.823 -25.987 -10.737 1.00 14.19 1132 SER A O 1
ATOM 1109 N N . GLU A 1 172 ? 20.226 -27.687 -10.275 1.00 12.66 1133 GLU A N 1
ATOM 1110 C CA . GLU A 1 172 ? 19.781 -28.493 -11.401 1.00 15.14 1133 GLU A CA 1
ATOM 1111 C C . GLU A 1 172 ? 18.334 -28.939 -11.223 1.00 12.94 1133 GLU A C 1
ATOM 1112 O O . GLU A 1 172 ? 17.566 -28.982 -12.181 1.00 15.36 1133 GLU A O 1
ATOM 1118 N N . LEU A 1 173 ? 17.960 -29.256 -9.986 1.00 10.02 1134 LEU A N 1
ATOM 1119 C CA A LEU A 1 173 ? 16.595 -29.654 -9.676 0.51 11.68 1134 LEU A CA 1
ATOM 1120 C CA B LEU A 1 173 ? 16.589 -29.657 -9.696 0.49 11.68 1134 LEU A CA 1
ATOM 1121 C C . LEU A 1 173 ? 15.622 -28.494 -9.885 1.00 9.92 1134 LEU A C 1
ATOM 1122 O O . LEU A 1 173 ? 14.527 -28.676 -10.420 1.00 10.11 1134 LEU A O 1
ATOM 1131 N N . ILE A 1 174 ? 16.028 -27.304 -9.447 1.00 10.05 1135 ILE A N 1
ATOM 1132 C CA . ILE A 1 174 ? 15.167 -26.122 -9.544 1.00 10.43 1135 ILE A CA 1
ATOM 1133 C C . ILE A 1 174 ? 14.879 -25.781 -11.004 1.00 12.30 1135 ILE A C 1
ATOM 1134 O O . ILE A 1 174 ? 13.761 -25.409 -11.351 1.00 12.93 1135 ILE A O 1
ATOM 1139 N N . THR A 1 175 ? 15.879 -25.949 -11.864 1.00 12.76 1136 THR A N 1
ATOM 1140 C CA . THR A 1 175 ? 15.754 -25.589 -13.279 1.00 16.30 1136 THR A CA 1
ATOM 1141 C C . THR A 1 175 ? 15.339 -26.765 -14.168 1.00 16.92 1136 THR A C 1
ATOM 1142 O O . THR A 1 175 ? 15.425 -26.690 -15.398 1.00 23.38 1136 THR A O 1
ATOM 1146 N N . SER A 1 176 ? 14.893 -27.852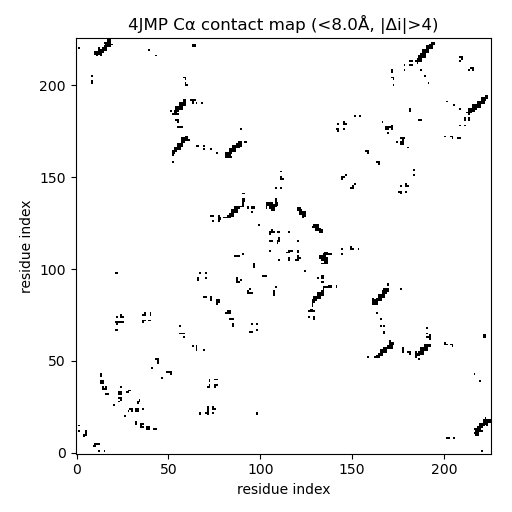 -13.559 1.00 15.13 1137 SER A N 1
ATOM 1147 C CA . SER A 1 176 ? 14.502 -29.032 -14.323 1.00 14.46 1137 SER A CA 1
ATOM 1148 C C . SER A 1 176 ? 13.084 -28.918 -14.882 1.00 18.38 1137 SER A C 1
ATOM 1149 O O . SER A 1 176 ? 12.268 -28.142 -14.377 1.00 15.46 1137 SER A O 1
ATOM 1152 N N . ARG A 1 177 ? 12.796 -29.692 -15.925 1.00 18.14 1138 ARG A N 1
ATOM 1153 C CA . ARG A 1 177 ? 11.435 -29.785 -16.442 1.00 16.26 1138 ARG A CA 1
ATOM 1154 C C . ARG A 1 177 ? 10.519 -30.354 -15.353 1.00 15.73 1138 ARG A C 1
ATOM 1155 O O . ARG A 1 177 ? 9.344 -29.993 -15.258 1.00 14.39 1138 ARG A O 1
ATOM 1163 N N . ALA A 1 178 ? 11.072 -31.233 -14.521 1.00 13.83 1139 ALA A N 1
ATOM 1164 C CA . ALA A 1 178 ? 10.328 -31.813 -13.413 1.00 12.94 1139 ALA A CA 1
ATOM 1165 C C . ALA A 1 178 ? 9.794 -30.727 -12.476 1.00 10.88 1139 ALA A C 1
ATOM 1166 O O . ALA A 1 178 ? 8.639 -30.787 -12.061 1.00 11.92 1139 ALA A O 1
ATOM 1168 N N . PHE A 1 179 ? 10.632 -29.750 -12.125 1.00 10.88 1140 PHE A N 1
ATOM 1169 C CA . PHE A 1 179 ? 10.126 -28.663 -11.298 1.00 8.87 1140 PHE A CA 1
ATOM 1170 C C . PHE A 1 179 ? 9.112 -27.777 -12.022 1.00 9.76 1140 PHE A C 1
ATOM 1171 O O . PHE A 1 179 ? 8.125 -27.379 -11.428 1.00 10.33 1140 PHE A O 1
ATOM 1179 N N . ALA A 1 180 ? 9.362 -27.453 -13.289 1.00 10.84 1141 ALA A N 1
ATOM 1180 C CA . ALA A 1 180 ? 8.401 -26.663 -14.058 1.00 10.04 1141 ALA A CA 1
ATOM 1181 C C . ALA A 1 180 ? 7.019 -27.322 -14.062 1.00 12.35 1141 ALA A C 1
ATOM 1182 O O . ALA A 1 180 ? 5.999 -26.655 -13.862 1.00 12.86 1141 ALA A O 1
ATOM 1184 N N . ASN A 1 181 ? 6.994 -28.634 -14.277 1.00 12.10 1142 ASN A N 1
ATOM 1185 C CA . ASN A 1 181 ? 5.740 -29.381 -14.253 1.00 12.22 1142 ASN A CA 1
ATOM 1186 C C . ASN A 1 181 ? 5.095 -29.406 -12.873 1.00 12.00 1142 ASN A C 1
ATOM 1187 O O . ASN A 1 181 ? 3.878 -29.244 -12.747 1.00 12.86 1142 ASN A O 1
ATOM 1192 N N . LEU A 1 182 ? 5.904 -29.621 -11.840 1.00 10.99 1143 LEU A N 1
ATOM 1193 C CA . LEU A 1 182 ? 5.385 -29.598 -10.473 1.00 11.38 1143 LEU A CA 1
ATOM 1194 C C . LEU A 1 182 ? 4.767 -28.240 -10.130 1.00 10.32 1143 LEU A C 1
ATOM 1195 O O . LEU A 1 182 ? 3.669 -28.177 -9.569 1.00 10.65 1143 LEU A O 1
ATOM 1200 N N . TYR A 1 183 ? 5.468 -27.161 -10.473 1.00 10.01 1144 TYR A N 1
ATOM 1201 C CA . TYR A 1 183 ? 4.982 -25.814 -10.190 1.00 9.62 1144 TYR A CA 1
ATOM 1202 C C . TYR A 1 183 ? 3.589 -25.575 -10.785 1.00 11.09 1144 TYR A C 1
ATOM 1203 O O . TYR A 1 183 ? 2.706 -25.029 -10.116 1.00 10.59 1144 TYR A O 1
ATOM 1212 N N . ASP A 1 184 ? 3.392 -25.994 -12.034 1.00 11.56 1145 ASP A N 1
ATOM 1213 C CA . ASP A 1 184 ? 2.074 -25.892 -12.671 1.00 11.89 1145 ASP A CA 1
ATOM 1214 C C . ASP A 1 184 ? 1.000 -26.664 -11.899 1.00 11.63 1145 ASP A C 1
ATOM 1215 O O . ASP A 1 184 ? -0.126 -26.177 -11.730 1.00 14.56 1145 ASP A O 1
ATOM 1220 N N . THR A 1 185 ? 1.341 -27.855 -11.425 1.00 11.72 1146 THR A N 1
ATOM 1221 C CA . THR A 1 185 ? 0.422 -28.634 -10.598 1.00 12.48 1146 THR A CA 1
ATOM 1222 C C . THR A 1 185 ? 0.090 -27.919 -9.280 1.00 11.54 1146 THR A C 1
ATOM 1223 O O . THR A 1 185 ? -1.071 -27.911 -8.840 1.00 13.50 1146 THR A O 1
ATOM 1227 N N . LEU A 1 186 ? 1.100 -27.323 -8.643 1.00 9.88 1147 LEU A N 1
ATOM 1228 C CA . LEU A 1 186 ? 0.856 -26.632 -7.379 1.00 10.11 1147 LEU A CA 1
ATOM 1229 C C . LEU A 1 186 ? -0.127 -25.474 -7.545 1.00 11.34 1147 LEU A C 1
ATOM 1230 O O . LEU A 1 186 ? -0.984 -25.266 -6.689 1.00 11.28 1147 LEU A O 1
ATOM 1235 N N . LEU A 1 187 ? -0.006 -24.732 -8.642 1.00 10.74 1148 LEU A N 1
ATOM 1236 C CA . LEU A 1 187 ? -0.905 -23.611 -8.912 1.00 11.64 1148 LEU A CA 1
ATOM 1237 C C . LEU A 1 187 ? -2.342 -24.070 -9.169 1.00 13.66 1148 LEU A C 1
ATOM 1238 O O . LEU A 1 187 ? -3.288 -23.302 -8.971 1.00 15.43 1148 LEU A O 1
ATOM 1243 N N . MET A 1 188 ? -2.508 -25.314 -9.605 1.00 14.44 1149 MET A N 1
ATOM 1244 C CA . MET A 1 188 ? -3.841 -25.882 -9.795 1.00 16.33 1149 MET A CA 1
ATOM 1245 C C . MET A 1 188 ? -4.491 -26.264 -8.469 1.00 14.75 1149 MET A C 1
ATOM 1246 O O . MET A 1 188 ? -5.714 -26.227 -8.341 1.00 18.09 1149 MET A O 1
ATOM 1251 N N . ASN A 1 189 ? -3.670 -26.631 -7.487 1.00 12.78 1150 ASN A N 1
ATOM 1252 C CA . ASN A 1 189 ? -4.156 -27.213 -6.237 1.00 12.35 1150 ASN A CA 1
ATOM 1253 C C . ASN A 1 189 ? -4.178 -26.277 -5.026 1.00 12.42 1150 ASN A C 1
ATOM 1254 O O . ASN A 1 189 ? -4.776 -26.609 -3.999 1.00 12.36 1150 ASN A O 1
ATOM 1259 N N . TYR A 1 190 ? -3.528 -25.123 -5.142 1.00 10.40 1151 TYR A N 1
ATOM 1260 C CA . TYR A 1 190 ? -3.418 -24.165 -4.029 1.00 9.81 1151 TYR A CA 1
ATOM 1261 C C . TYR A 1 190 ? -3.812 -22.754 -4.437 1.00 9.03 1151 TYR A C 1
ATOM 1262 O O . TYR A 1 190 ? -3.556 -22.347 -5.574 1.00 13.11 1151 TYR A O 1
ATOM 1271 N N . ASN A 1 191 ? -4.440 -22.019 -3.515 1.00 9.32 1152 ASN A N 1
ATOM 1272 C CA . ASN A 1 191 ? -4.736 -20.613 -3.745 1.00 10.38 1152 ASN A CA 1
ATOM 1273 C C . ASN A 1 191 ? -3.506 -19.730 -3.573 1.00 9.87 1152 ASN A C 1
ATOM 1274 O O . ASN A 1 191 ? -3.455 -18.631 -4.114 1.00 11.39 1152 ASN A O 1
ATOM 1279 N N . PHE A 1 192 ? -2.538 -20.189 -2.779 1.00 8.62 1153 PHE A N 1
ATOM 1280 C CA . PHE A 1 192 ? -1.312 -19.433 -2.548 1.00 8.60 1153 PHE A CA 1
ATOM 1281 C C . PHE A 1 192 ? -0.160 -20.379 -2.239 1.00 7.85 1153 PHE A C 1
ATOM 1282 O O . PHE A 1 192 ? -0.322 -21.357 -1.496 1.00 8.12 1153 PHE A O 1
ATOM 1290 N N . VAL A 1 193 ? 0.991 -20.097 -2.838 1.00 6.46 1154 VAL A N 1
ATOM 1291 C CA . VAL A 1 193 ? 2.195 -20.899 -2.629 1.00 7.13 1154 VAL A CA 1
ATOM 1292 C C . VAL A 1 193 ? 3.362 -20.010 -2.193 1.00 6.99 1154 VAL A C 1
ATOM 1293 O O . VAL A 1 193 ? 3.688 -19.044 -2.872 1.00 7.45 1154 VAL A O 1
ATOM 1297 N N . ILE A 1 194 ? 3.994 -20.338 -1.070 1.00 6.36 1155 ILE A N 1
ATOM 1298 C CA . ILE A 1 194 ? 5.168 -19.617 -0.581 1.00 6.80 1155 ILE A CA 1
ATOM 1299 C C . ILE A 1 194 ? 6.390 -20.526 -0.685 1.00 6.02 1155 ILE A C 1
ATOM 1300 O O . ILE A 1 194 ? 6.373 -21.644 -0.176 1.00 7.41 1155 ILE A O 1
ATOM 1305 N N . ILE A 1 195 ? 7.433 -20.071 -1.373 1.00 6.29 1156 ILE A N 1
ATOM 1306 C CA . ILE A 1 195 ? 8.669 -20.847 -1.504 1.00 6.55 1156 ILE A CA 1
ATOM 1307 C C . ILE A 1 195 ? 9.776 -20.187 -0.680 1.00 6.40 1156 ILE A C 1
ATOM 1308 O O . ILE A 1 195 ? 10.259 -19.104 -1.018 1.00 6.89 1156 ILE A O 1
ATOM 1313 N N . ASP A 1 196 ? 10.128 -20.809 0.437 1.00 6.40 1157 ASP A N 1
ATOM 1314 C CA . ASP A 1 196 ? 11.295 -20.395 1.205 1.00 7.08 1157 ASP A CA 1
ATOM 1315 C C . ASP A 1 196 ? 12.542 -20.804 0.409 1.00 6.65 1157 ASP A C 1
ATOM 1316 O O . ASP A 1 196 ? 12.543 -21.852 -0.248 1.00 8.66 1157 ASP A O 1
ATOM 1321 N N . THR A 1 197 ? 13.581 -19.966 0.422 1.00 6.82 1158 THR A N 1
ATOM 1322 C CA . THR A 1 197 ? 14.782 -20.194 -0.386 1.00 8.25 1158 THR A CA 1
ATOM 1323 C C . THR A 1 197 ? 16.025 -19.823 0.428 1.00 8.72 1158 THR A C 1
ATOM 1324 O O . THR A 1 197 ? 15.911 -19.167 1.466 1.00 9.32 1158 THR A O 1
ATOM 1328 N N . PRO A 1 198 ? 17.219 -20.226 -0.027 1.00 8.19 1159 PRO A N 1
ATOM 1329 C CA . PRO A 1 198 ? 18.428 -19.766 0.675 1.00 8.27 1159 PRO A CA 1
ATOM 1330 C C . PRO A 1 198 ? 18.595 -18.254 0.549 1.00 9.59 1159 PRO A C 1
ATOM 1331 O O . PRO A 1 198 ? 18.015 -17.648 -0.359 1.00 9.65 1159 PRO A O 1
ATOM 1335 N N . PRO A 1 199 ? 19.389 -17.637 1.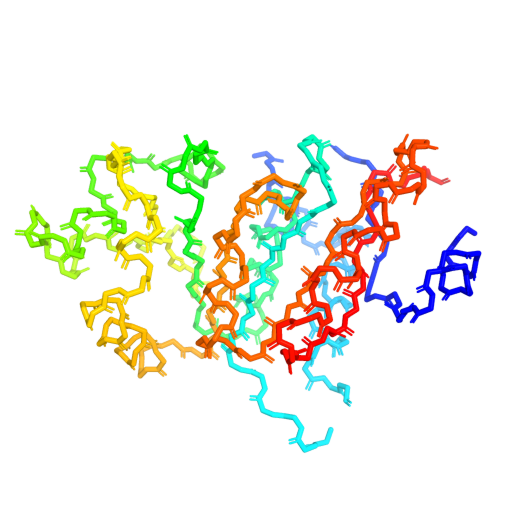442 1.00 9.43 1160 PRO A N 1
ATOM 1336 C CA . PRO A 1 199 ? 19.708 -16.216 1.266 1.00 9.57 1160 PRO A CA 1
ATOM 1337 C C . PRO A 1 199 ? 20.306 -15.968 -0.114 1.00 8.47 1160 PRO A C 1
ATOM 1338 O O . PRO A 1 199 ? 20.858 -16.884 -0.747 1.00 11.13 1160 PRO A O 1
ATOM 1342 N N . VAL A 1 200 ? 20.210 -14.731 -0.572 1.00 9.32 1161 VAL A N 1
ATOM 1343 C CA . VAL A 1 200 ? 20.568 -14.406 -1.935 1.00 11.86 1161 VAL A CA 1
ATOM 1344 C C . VAL A 1 200 ? 22.052 -14.032 -2.094 1.00 11.47 1161 VAL A C 1
ATOM 1345 O O . VAL A 1 200 ? 22.537 -13.825 -3.210 1.00 15.40 1161 VAL A O 1
ATOM 1349 N N . ASN A 1 201 ? 22.792 -13.961 -0.992 1.00 10.43 1162 ASN A N 1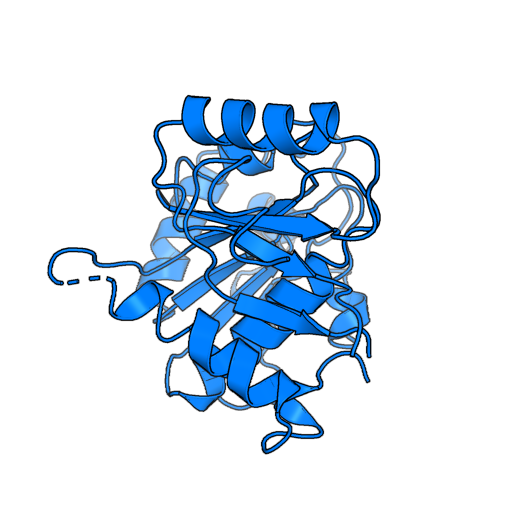
ATOM 1350 C CA . ASN A 1 201 ? 24.164 -13.457 -1.068 1.00 11.56 1162 ASN A CA 1
ATOM 1351 C C . ASN A 1 201 ? 25.198 -14.357 -1.761 1.00 12.43 1162 ASN A C 1
ATOM 1352 O O . ASN A 1 201 ? 26.135 -13.834 -2.364 1.00 15.31 1162 ASN A O 1
ATOM 1357 N N . THR A 1 202 ? 25.047 -15.681 -1.686 1.00 11.07 1163 THR A N 1
ATOM 1358 C CA . THR A 1 202 ? 26.091 -16.565 -2.226 1.00 14.41 1163 THR A CA 1
ATOM 1359 C C . THR A 1 202 ? 25.628 -17.558 -3.293 1.00 13.14 1163 THR A C 1
ATOM 1360 O O . THR A 1 202 ? 26.407 -17.904 -4.190 1.00 18.97 1163 THR A O 1
ATOM 1364 N N . VAL A 1 203 ? 24.394 -18.044 -3.201 1.00 11.78 1164 VAL A N 1
ATOM 1365 C CA . VAL A 1 203 ? 23.878 -18.941 -4.236 1.00 11.89 1164 VAL A CA 1
ATOM 1366 C C . VAL A 1 203 ? 22.687 -18.313 -4.956 1.00 11.33 1164 VAL A C 1
ATOM 1367 O O . VAL A 1 203 ? 22.049 -17.386 -4.437 1.00 11.34 1164 VAL A O 1
ATOM 1371 N N . THR A 1 204 ? 22.390 -18.818 -6.150 1.00 11.02 1165 THR A N 1
ATOM 1372 C CA . THR A 1 204 ? 21.371 -18.197 -6.990 1.00 10.68 1165 THR A CA 1
ATOM 1373 C C . THR A 1 204 ? 20.030 -18.931 -6.962 1.00 10.40 1165 THR A C 1
ATOM 1374 O O . THR A 1 204 ? 19.164 -18.673 -7.799 1.00 9.57 1165 THR A O 1
ATOM 1378 N N . ASP A 1 205 ? 19.854 -19.834 -5.999 1.00 8.19 1166 ASP A N 1
ATOM 1379 C CA . ASP A 1 205 ? 18.626 -20.623 -5.914 1.00 7.87 1166 ASP A CA 1
ATOM 1380 C C . ASP A 1 205 ? 17.365 -19.750 -5.888 1.00 7.18 1166 ASP A C 1
ATOM 1381 O O . ASP A 1 205 ? 16.392 -20.027 -6.600 1.00 7.42 1166 ASP A O 1
ATOM 1386 N N . ALA A 1 206 ? 17.383 -18.692 -5.074 1.00 7.61 1167 ALA A N 1
ATOM 1387 C CA . ALA A 1 206 ? 16.234 -17.790 -4.993 1.00 7.32 1167 ALA A CA 1
ATOM 1388 C C . ALA A 1 206 ? 15.882 -17.186 -6.345 1.00 7.37 1167 ALA A C 1
ATOM 1389 O O . ALA A 1 206 ? 14.714 -17.148 -6.742 1.00 7.91 1167 ALA A O 1
ATOM 1391 N N . GLN A 1 207 ? 16.911 -16.744 -7.069 1.00 8.01 1168 GLN A N 1
ATOM 1392 C CA . GLN A 1 207 ? 16.716 -16.170 -8.393 1.00 8.35 1168 GLN A CA 1
ATOM 1393 C C . GLN A 1 207 ? 16.100 -17.192 -9.345 1.00 7.42 1168 GLN A C 1
ATOM 1394 O O . GLN A 1 207 ? 15.193 -16.872 -10.109 1.00 8.71 1168 GLN A O 1
ATOM 1400 N N . LEU A 1 208 ? 16.577 -18.433 -9.283 1.00 7.23 1169 LEU A N 1
ATOM 1401 C CA . LEU A 1 208 ? 16.088 -19.475 -10.177 1.00 8.88 1169 LEU A CA 1
ATOM 1402 C C . LEU A 1 208 ? 14.607 -19.798 -9.914 1.00 6.67 1169 LEU A C 1
ATOM 1403 O O . LEU A 1 208 ? 13.827 -20.003 -10.843 1.00 8.12 1169 LEU A O 1
ATOM 1408 N N . PHE A 1 209 ? 14.196 -19.817 -8.642 1.00 6.79 1170 PHE A N 1
ATOM 1409 C CA . PHE A 1 209 ? 12.781 -20.018 -8.309 1.00 5.97 1170 PHE A CA 1
ATOM 1410 C C . PHE A 1 209 ? 11.915 -18.835 -8.759 1.00 6.98 1170 PHE A C 1
ATOM 1411 O O . PHE A 1 209 ? 10.739 -18.999 -9.070 1.00 6.79 1170 PHE A O 1
ATOM 1419 N N . SER A 1 210 ? 12.504 -17.642 -8.783 1.00 7.28 1171 SER A N 1
ATOM 1420 C CA A SER A 1 210 ? 11.758 -16.424 -9.131 0.74 7.36 1171 SER A CA 1
ATOM 1421 C CA B SER A 1 210 ? 11.783 -16.420 -9.135 0.26 7.40 1171 SER A CA 1
ATOM 1422 C C . SER A 1 210 ? 11.267 -16.428 -10.579 1.00 7.65 1171 SER A C 1
ATOM 1423 O O . SER A 1 210 ? 10.324 -15.710 -10.917 1.00 8.19 1171 SER A O 1
ATOM 1428 N N . LYS A 1 211 ? 11.890 -17.233 -11.437 1.00 8.09 1172 LYS A N 1
ATOM 1429 C CA . LYS A 1 211 ? 11.381 -17.423 -12.793 1.00 8.85 1172 LYS A CA 1
ATOM 1430 C C . LYS A 1 211 ? 9.923 -17.869 -12.745 1.00 9.06 1172 LYS A C 1
ATOM 1431 O O . LYS A 1 211 ? 9.092 -17.450 -13.551 1.00 10.51 1172 LYS A O 1
ATOM 1437 N N . PHE A 1 212 ? 9.617 -18.733 -11.785 1.00 8.17 1173 PHE A N 1
ATOM 1438 C CA . PHE A 1 212 ? 8.293 -19.336 -11.693 1.00 8.76 1173 PHE A CA 1
ATOM 1439 C C . PHE A 1 212 ? 7.279 -18.458 -10.966 1.00 9.37 1173 PHE A C 1
ATOM 1440 O O . PHE A 1 212 ? 6.162 -18.275 -11.447 1.00 10.16 1173 PHE A O 1
ATOM 1448 N N . THR A 1 213 ? 7.675 -17.876 -9.839 1.00 7.71 1174 THR A N 1
ATOM 1449 C CA . THR A 1 213 ? 6.738 -17.048 -9.075 1.00 8.57 1174 THR A CA 1
ATOM 1450 C C . THR A 1 213 ? 6.527 -15.648 -9.645 1.00 8.94 1174 THR A C 1
ATOM 1451 O O . THR A 1 213 ? 5.445 -15.074 -9.476 1.00 10.86 1174 THR A O 1
ATOM 1455 N N . GLY A 1 214 ? 7.560 -15.087 -10.269 1.00 8.38 1175 GLY A N 1
ATOM 1456 C CA . GLY A 1 214 ? 7.490 -13.730 -10.775 1.00 8.30 1175 GLY A CA 1
ATOM 1457 C C . GLY A 1 214 ? 7.484 -12.666 -9.689 1.00 8.56 1175 GLY A C 1
ATOM 1458 O O . GLY A 1 214 ? 7.345 -11.481 -9.978 1.00 9.43 1175 GLY A O 1
ATOM 1459 N N . ASN A 1 215 ? 7.639 -13.089 -8.438 1.00 7.35 1176 ASN A N 1
ATOM 1460 C CA . ASN A 1 215 ? 7.426 -12.234 -7.269 1.00 6.84 1176 ASN A CA 1
ATOM 1461 C C . ASN A 1 215 ? 8.336 -12.638 -6.119 1.00 7.36 1176 ASN A C 1
ATOM 1462 O O . ASN A 1 215 ? 8.428 -13.831 -5.790 1.00 7.82 1176 ASN A O 1
ATOM 1467 N N . VAL A 1 216 ? 8.978 -11.650 -5.500 1.00 6.84 1177 VAL A N 1
ATOM 1468 C CA . VAL A 1 216 ? 9.920 -11.880 -4.411 1.00 7.08 1177 VAL A CA 1
ATOM 1469 C C . VAL A 1 216 ? 9.627 -10.948 -3.230 1.00 6.77 1177 VAL A C 1
ATOM 1470 O O . VAL A 1 216 ? 9.377 -9.745 -3.412 1.00 7.66 1177 VAL A O 1
ATOM 1474 N N . VAL A 1 217 ? 9.671 -11.519 -2.027 1.00 6.61 1178 VAL A N 1
ATOM 1475 C CA . VAL A 1 217 ? 9.655 -10.763 -0.777 1.00 5.38 1178 VAL A CA 1
ATOM 1476 C C . VAL A 1 217 ? 11.036 -10.865 -0.128 1.00 5.21 1178 VAL A C 1
ATOM 1477 O O . VAL A 1 217 ? 11.582 -11.965 0.009 1.00 6.62 1178 VAL A O 1
ATOM 1481 N N . TYR A 1 218 ? 11.606 -9.717 0.230 1.00 6.08 1179 TYR A N 1
ATOM 1482 C CA . TYR A 1 218 ? 12.986 -9.618 0.715 1.00 6.58 1179 TYR A CA 1
ATOM 1483 C C . TYR A 1 218 ? 12.970 -9.398 2.223 1.00 7.81 1179 TYR A C 1
ATOM 1484 O O . TYR A 1 218 ? 12.577 -8.321 2.686 1.00 7.68 1179 TYR A O 1
ATOM 1493 N N . VAL A 1 219 ? 13.381 -10.408 2.983 1.00 6.87 1180 VAL A N 1
ATOM 1494 C CA . VAL A 1 219 ? 13.519 -10.294 4.437 1.00 6.65 1180 VAL A CA 1
ATOM 1495 C C . VAL A 1 219 ? 14.894 -9.721 4.763 1.00 8.14 1180 VAL A C 1
ATOM 1496 O O . VAL A 1 219 ? 15.922 -10.263 4.336 1.00 9.93 1180 VAL A O 1
ATOM 1500 N N . VAL A 1 220 ? 14.915 -8.601 5.486 1.00 7.72 1181 VAL A N 1
ATOM 1501 C CA . VAL A 1 220 ? 16.152 -7.947 5.882 1.00 9.11 1181 VAL A CA 1
ATOM 1502 C C . VAL A 1 220 ? 16.279 -7.989 7.397 1.00 9.17 1181 VAL A C 1
ATOM 1503 O O . VAL A 1 220 ? 15.372 -7.567 8.123 1.00 8.62 1181 VAL A O 1
ATOM 1507 N N . ASN A 1 221 ? 17.401 -8.516 7.878 1.00 9.91 1182 ASN A N 1
ATOM 1508 C CA . ASN A 1 221 ? 17.704 -8.490 9.306 1.00 11.36 1182 ASN A CA 1
ATOM 1509 C C . ASN A 1 221 ? 18.088 -7.078 9.731 1.00 11.29 1182 ASN A C 1
ATOM 1510 O O . ASN A 1 221 ? 19.160 -6.588 9.365 1.00 12.25 1182 ASN A O 1
ATOM 1515 N N . SER A 1 222 ? 17.234 -6.424 10.512 1.00 12.22 1183 SER A N 1
ATOM 1516 C CA . SER A 1 222 ? 17.498 -5.050 10.918 1.00 12.04 1183 SER A CA 1
ATOM 1517 C C . SER A 1 222 ? 18.752 -4.941 11.786 1.00 13.48 1183 SER A C 1
ATOM 1518 O O . SER A 1 222 ? 19.302 -3.854 11.937 1.00 15.82 1183 SER A O 1
ATOM 1521 N N . GLU A 1 223 ? 19.211 -6.062 12.338 1.00 12.75 1184 GLU A N 1
ATOM 1522 C CA . GLU A 1 223 ? 20.404 -6.061 13.184 1.00 15.95 1184 GLU A CA 1
ATOM 1523 C C . GLU A 1 223 ? 21.698 -6.133 12.374 1.00 16.48 1184 GLU A C 1
ATOM 1524 O O . GLU A 1 223 ? 22.787 -5.976 12.931 1.00 18.15 1184 GLU A O 1
ATOM 1530 N N . ASN A 1 224 ? 21.581 -6.367 11.067 1.00 12.16 1185 ASN A N 1
ATOM 1531 C CA . ASN A 1 224 ? 22.748 -6.483 10.201 1.00 11.97 1185 ASN A CA 1
ATOM 1532 C C . ASN A 1 224 ? 23.338 -5.115 9.900 1.00 11.81 1185 ASN A C 1
ATOM 1533 O O . ASN A 1 224 ? 22.728 -4.296 9.203 1.00 13.77 1185 ASN A O 1
ATOM 1538 N N . ASN A 1 225 ? 24.538 -4.878 10.425 1.00 12.83 1186 ASN A N 1
ATOM 1539 C CA . ASN A 1 225 ? 25.212 -3.602 10.241 1.00 15.45 1186 ASN A CA 1
ATOM 1540 C C . ASN A 1 225 ? 25.937 -3.483 8.905 1.00 12.47 1186 ASN A C 1
ATOM 1541 O O . ASN A 1 225 ? 26.404 -2.397 8.548 1.00 15.06 1186 ASN A O 1
ATOM 1546 N N . ASN A 1 226 ? 26.036 -4.588 8.172 1.00 11.68 1187 ASN A N 1
ATOM 1547 C CA . ASN A 1 226 ? 26.654 -4.575 6.852 1.00 10.98 1187 ASN A CA 1
ATOM 1548 C C . ASN A 1 226 ? 25.617 -4.153 5.812 1.00 11.06 1187 ASN A C 1
ATOM 1549 O O . ASN A 1 226 ? 24.916 -4.994 5.229 1.00 9.49 1187 ASN A O 1
ATOM 1554 N N . LYS A 1 227 ? 25.514 -2.849 5.584 1.00 11.46 1188 LYS A N 1
ATOM 1555 C CA . LYS A 1 227 ? 24.523 -2.339 4.647 1.00 10.37 1188 LYS A CA 1
ATOM 1556 C C . LYS A 1 227 ? 24.914 -2.596 3.189 1.00 11.02 1188 LYS A C 1
ATOM 1557 O O . LYS A 1 227 ? 24.046 -2.596 2.320 1.00 10.88 1188 LYS A O 1
ATOM 1563 N N . ASP A 1 228 ? 26.198 -2.836 2.912 1.00 12.05 1189 ASP A N 1
ATOM 1564 C CA . ASP A 1 228 ? 26.595 -3.291 1.576 1.00 12.40 1189 ASP A CA 1
ATOM 1565 C C . ASP A 1 228 ? 25.885 -4.601 1.220 1.00 10.11 1189 ASP A C 1
ATOM 1566 O O . ASP A 1 228 ? 25.436 -4.784 0.089 1.00 10.86 1189 ASP A O 1
ATOM 1571 N N . GLU A 1 229 ? 25.775 -5.505 2.190 1.00 10.99 1190 GLU A N 1
ATOM 1572 C CA . GLU A 1 229 ? 25.070 -6.772 1.976 1.00 11.98 1190 GLU A CA 1
ATOM 1573 C C . GLU A 1 229 ? 23.591 -6.534 1.704 1.00 9.81 1190 GLU A C 1
ATOM 1574 O O . GLU A 1 229 ? 22.995 -7.159 0.831 1.00 9.59 1190 GLU A O 1
ATOM 1580 N N . VAL A 1 230 ? 22.991 -5.633 2.473 1.00 8.56 1191 VAL A N 1
ATOM 1581 C CA . VAL A 1 230 ? 21.584 -5.318 2.299 1.00 9.53 1191 VAL A CA 1
ATOM 1582 C C . VAL A 1 230 ? 21.303 -4.716 0.916 1.00 11.18 1191 VAL A C 1
ATOM 1583 O O . VAL A 1 230 ? 20.362 -5.115 0.226 1.00 10.14 1191 VAL A O 1
ATOM 1587 N N . LYS A 1 231 ? 22.136 -3.769 0.496 1.00 8.53 1192 LYS A N 1
ATOM 1588 C CA . LYS A 1 231 ? 21.971 -3.159 -0.814 1.00 9.68 1192 LYS A CA 1
ATOM 1589 C C . LYS A 1 231 ? 22.254 -4.144 -1.949 1.00 9.34 1192 LYS A C 1
ATOM 1590 O O . LYS A 1 231 ? 21.539 -4.160 -2.945 1.00 9.40 1192 LYS A O 1
ATOM 1596 N N . LYS A 1 232 ? 23.289 -4.961 -1.789 1.00 8.17 1193 LYS A N 1
ATOM 1597 C CA . LYS A 1 232 ? 23.634 -5.965 -2.799 1.00 10.49 1193 LYS A CA 1
ATOM 1598 C C . LYS A 1 232 ? 22.488 -6.962 -3.028 1.00 9.63 1193 LYS A C 1
ATOM 1599 O O . LYS A 1 232 ? 22.202 -7.344 -4.172 1.00 9.86 1193 LYS A O 1
ATOM 1605 N N . GLY A 1 233 ? 21.823 -7.371 -1.945 1.00 9.30 1194 GLY A N 1
ATOM 1606 C CA . GLY A 1 233 ? 20.696 -8.290 -2.067 1.00 8.66 1194 GLY A CA 1
ATOM 1607 C C . GLY A 1 233 ? 19.569 -7.733 -2.922 1.00 9.45 1194 GLY A C 1
ATOM 1608 O O . GLY A 1 233 ? 18.987 -8.443 -3.755 1.00 9.77 1194 GLY A O 1
ATOM 1609 N N . LYS A 1 234 ? 19.261 -6.449 -2.733 1.00 8.70 1195 LYS A N 1
ATOM 1610 C CA . LYS A 1 234 ? 18.279 -5.775 -3.582 1.00 9.22 1195 LYS A CA 1
ATOM 1611 C C . LYS A 1 234 ? 18.693 -5.834 -5.050 1.00 9.34 1195 LYS A C 1
ATOM 1612 O O . LYS A 1 234 ? 17.879 -6.163 -5.910 1.00 9.98 1195 LYS A O 1
ATOM 1618 N N . GLU A 1 235 ? 19.957 -5.504 -5.326 1.00 9.72 1196 GLU A N 1
ATOM 1619 C CA . GLU A 1 235 ? 20.498 -5.521 -6.688 1.00 10.31 1196 GLU A CA 1
ATOM 1620 C C . GLU A 1 235 ? 20.358 -6.905 -7.318 1.00 9.80 1196 GLU A C 1
ATOM 1621 O O . GLU A 1 235 ? 19.956 -7.035 -8.476 1.00 11.77 1196 GLU A O 1
ATOM 1627 N N . LEU A 1 236 ? 20.692 -7.935 -6.554 1.00 8.28 1197 LEU A N 1
ATOM 1628 C CA . LEU A 1 236 ? 20.625 -9.303 -7.056 1.00 10.06 1197 LEU A CA 1
ATOM 1629 C C . LEU A 1 236 ? 19.190 -9.704 -7.384 1.00 8.89 1197 LEU A C 1
ATOM 1630 O O . LEU A 1 236 ? 18.937 -10.355 -8.395 1.00 10.22 1197 LEU A O 1
ATOM 1635 N N . ILE A 1 237 ? 18.239 -9.320 -6.532 1.00 7.91 1198 ILE A N 1
ATOM 1636 C CA . ILE A 1 237 ? 16.830 -9.638 -6.782 1.00 8.24 1198 ILE A CA 1
ATOM 1637 C C . ILE A 1 237 ? 16.302 -8.862 -7.993 1.00 8.74 1198 ILE A C 1
ATOM 1638 O O . ILE A 1 237 ? 15.600 -9.415 -8.850 1.00 10.30 1198 ILE A O 1
ATOM 1643 N N . GLU A 1 238 ? 16.628 -7.578 -8.077 1.00 9.57 1199 GLU A N 1
ATOM 1644 C CA . GLU A 1 238 ? 16.159 -6.794 -9.216 1.00 11.48 1199 GLU A CA 1
ATOM 1645 C C . GLU A 1 238 ? 16.711 -7.311 -10.557 1.00 10.95 1199 GLU A C 1
ATOM 1646 O O . GLU A 1 238 ? 16.035 -7.222 -11.587 1.00 13.25 1199 GLU A O 1
ATOM 1652 N N . ALA A 1 239 ? 17.911 -7.879 -10.540 1.00 10.43 1200 ALA A N 1
ATOM 1653 C CA . ALA A 1 239 ? 18.508 -8.433 -11.755 1.00 10.88 1200 ALA A CA 1
ATOM 1654 C C . ALA A 1 239 ? 17.738 -9.639 -12.329 1.00 11.96 1200 ALA A C 1
ATOM 1655 O O . ALA A 1 239 ? 17.972 -10.037 -13.478 1.00 12.87 1200 ALA A O 1
ATOM 1657 N N . THR A 1 240 ? 16.837 -10.230 -11.544 1.00 9.45 1201 THR A N 1
ATOM 1658 C CA . THR A 1 240 ? 15.988 -11.320 -12.041 1.00 9.56 1201 THR A CA 1
ATOM 1659 C C . THR A 1 240 ? 14.874 -10.810 -12.941 1.00 9.28 1201 THR A C 1
ATOM 1660 O O . THR A 1 240 ? 14.309 -11.578 -13.717 1.00 10.72 1201 THR A O 1
ATOM 1664 N N . GLY A 1 241 ? 14.529 -9.534 -12.809 1.00 8.53 1202 GLY A N 1
ATOM 1665 C CA . GLY A 1 241 ? 13.351 -9.014 -13.482 1.00 10.48 1202 GLY A CA 1
ATOM 1666 C C . GLY A 1 241 ? 12.018 -9.378 -12.831 1.00 10.43 1202 GLY A C 1
ATOM 1667 O O . GLY A 1 241 ? 10.958 -8.926 -13.287 1.00 11.80 1202 GLY A O 1
ATOM 1668 N N . ALA A 1 242 ? 12.047 -10.196 -11.776 1.00 10.01 1203 ALA A N 1
ATOM 1669 C CA . ALA A 1 242 ? 10.825 -10.481 -11.014 1.00 10.06 1203 ALA A CA 1
ATOM 1670 C C . ALA A 1 242 ? 10.396 -9.229 -10.253 1.00 10.06 1203 ALA A C 1
ATOM 1671 O O . ALA A 1 242 ? 11.208 -8.336 -10.005 1.00 13.00 1203 ALA A O 1
ATOM 1673 N N . LYS A 1 24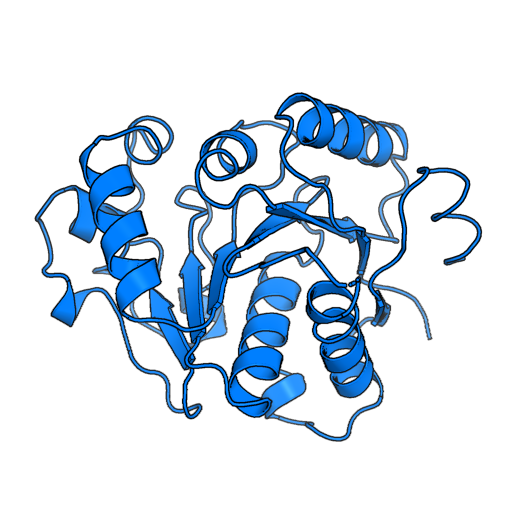3 ? 9.126 -9.159 -9.868 1.00 9.31 1204 LYS A N 1
ATOM 1674 C CA . LYS A 1 243 ? 8.649 -8.043 -9.058 1.00 9.90 1204 LYS A CA 1
ATOM 1675 C C . LYS A 1 243 ? 9.163 -8.194 -7.623 1.00 8.79 1204 LYS A C 1
ATOM 1676 O O . LYS A 1 243 ? 8.893 -9.218 -6.966 1.00 9.27 1204 LYS A O 1
ATOM 1682 N N . LEU A 1 244 ? 9.904 -7.196 -7.140 1.00 8.93 1205 LEU A N 1
ATOM 1683 C CA . LEU A 1 244 ? 10.314 -7.164 -5.736 1.00 9.68 1205 LEU A CA 1
ATOM 1684 C C . LEU A 1 244 ? 9.199 -6.438 -4.996 1.00 9.16 1205 LEU A C 1
ATOM 1685 O O . LEU A 1 244 ? 9.108 -5.208 -5.046 1.00 10.96 1205 LEU A O 1
ATOM 1690 N N . LEU A 1 245 ? 8.332 -7.205 -4.341 1.00 8.51 1206 LEU A N 1
ATOM 1691 C CA . LEU A 1 245 ? 7.113 -6.678 -3.745 1.00 8.99 1206 LEU A CA 1
ATOM 1692 C C . LEU A 1 245 ? 7.430 -5.715 -2.611 1.00 8.33 1206 LEU A C 1
ATOM 1693 O O . LEU A 1 245 ? 6.715 -4.726 -2.406 1.00 11.70 1206 LEU A O 1
ATOM 1698 N N . GLY A 1 246 ? 8.508 -5.982 -1.889 1.00 8.49 1207 GLY A N 1
ATOM 1699 C CA . GLY A 1 246 ? 8.919 -5.115 -0.806 1.00 9.93 1207 GLY A CA 1
ATOM 1700 C C . GLY A 1 246 ? 9.722 -5.860 0.236 1.00 8.88 1207 GLY A C 1
ATOM 1701 O O . GLY A 1 246 ? 10.074 -7.030 0.056 1.00 9.03 1207 GLY A O 1
ATOM 1702 N N . VAL A 1 247 ? 9.974 -5.183 1.345 1.00 7.79 1208 VAL A N 1
ATOM 1703 C CA . VAL A 1 247 ? 10.846 -5.678 2.388 1.00 7.97 1208 VAL A CA 1
ATOM 1704 C C . VAL A 1 247 ? 10.063 -6.027 3.651 1.00 7.77 1208 VAL A C 1
ATOM 1705 O O . VAL A 1 247 ? 9.126 -5.296 4.038 1.00 8.81 1208 VAL A O 1
ATOM 1709 N N . VAL A 1 248 ? 10.434 -7.143 4.281 1.00 7.23 1209 VAL A N 1
ATOM 1710 C CA . VAL A 1 248 ? 10.017 -7.412 5.655 1.00 7.77 1209 VAL A CA 1
ATOM 1711 C C . VAL A 1 248 ? 11.227 -7.171 6.545 1.00 7.54 1209 VAL A C 1
ATOM 1712 O O . VAL A 1 248 ? 12.243 -7.850 6.425 1.00 8.38 1209 VAL A O 1
ATOM 1716 N N . LEU A 1 249 ? 11.128 -6.169 7.413 1.00 7.98 1210 LEU A N 1
ATOM 1717 C CA . LEU A 1 249 ? 12.212 -5.848 8.330 1.00 9.93 1210 LEU A CA 1
ATOM 1718 C C . LEU A 1 249 ? 12.064 -6.694 9.575 1.00 11.07 1210 LEU A C 1
ATOM 1719 O O . LEU A 1 249 ? 11.068 -6.558 10.288 1.00 15.74 1210 LEU A O 1
ATOM 1724 N N . ASN A 1 250 ? 13.042 -7.542 9.867 1.00 9.77 1211 ASN A N 1
ATOM 1725 C CA . ASN A 1 250 ? 12.925 -8.500 10.954 1.00 10.93 1211 ASN A CA 1
ATOM 1726 C C . ASN A 1 250 ? 13.841 -8.146 12.116 1.00 11.87 1211 ASN A C 1
ATOM 1727 O O . ASN A 1 250 ? 14.814 -7.391 11.954 1.00 12.55 1211 ASN A O 1
ATOM 1732 N N . ARG A 1 251 ? 13.507 -8.697 13.284 1.00 13.96 1212 ARG A N 1
ATOM 1733 C CA . ARG A 1 251 ? 14.262 -8.529 14.527 1.00 15.90 1212 ARG A CA 1
ATOM 1734 C C . ARG A 1 251 ? 14.320 -7.071 14.957 1.00 17.38 1212 ARG A C 1
ATOM 1735 O O . ARG A 1 251 ? 15.333 -6.605 15.485 1.00 18.38 1212 ARG A O 1
ATOM 1743 N N . MET A 1 252 ? 13.224 -6.360 14.735 1.00 16.60 1213 MET A N 1
ATOM 1744 C CA . MET A 1 252 ? 13.115 -4.970 15.153 1.00 20.02 1213 MET A CA 1
ATOM 1745 C C . MET A 1 252 ? 12.963 -4.850 16.669 1.00 24.56 1213 MET A C 1
ATOM 1746 O O . MET A 1 252 ? 12.421 -5.749 17.319 1.00 21.82 1213 MET A O 1
ATOM 1751 N N . PRO A 1 253 ? 13.455 -3.740 17.243 1.00 24.13 1214 PRO A N 1
ATOM 1752 C CA . PRO A 1 253 ? 13.275 -3.514 18.682 1.00 31.37 1214 PRO A CA 1
ATOM 1753 C C . PRO A 1 253 ? 11.834 -3.138 19.010 1.00 31.53 1214 PRO A C 1
ATOM 1754 O O . PRO A 1 253 ? 11.055 -2.844 18.100 1.00 33.29 1214 PRO A O 1
ATOM 1758 N N . LYS A 1 254 ? 11.490 -3.151 20.295 1.00 40.02 1215 LYS A N 1
ATOM 1759 C CA . LYS A 1 254 ? 10.170 -2.729 20.752 1.00 40.73 1215 LYS A CA 1
ATOM 1760 C C . LYS A 1 254 ? 10.032 -1.218 20.626 1.00 35.99 1215 LYS A C 1
ATOM 1761 O O . LYS A 1 254 ? 11.026 -0.508 20.454 1.00 40.57 1215 LYS A O 1
#

B-factor: mean 15.43, std 9.12, range [5.2, 58.68]

Sequence (226 aa):
TEEDVESSQLGLPILGSIQKFSSLLIVHEQPKSSPISEKFRGIRSSNIMFAPDSAVQSSIVITSEAPGAGKSTIAANLAVAYAQAGYKTLIVDGDMRKPTQHYIFNLPNNEGLSSLLLNWSTYQDSIISTEIEDLDVLTSGPIPPNPSSELLITSRAFANLYDTLLMNYNFVIIDTPPVNTVTDAQLFSSKFTGNVVYVVNSENNNKDEVKKGKELIEATGAKLLGVVLNRMPK

CATH classification: 3.40.50.300

Solvent-accessible surface area: 10666 Å² total; per-residue (Å²): 102,63,144,95,26,84,84,151,9,46,12,70,29,12,5,14,0,68,106,113,122,34,19,21,0,90,102,107,59,200,21,111,22,0,100,90,0,63,27,0,43,37,72,1,44,150,79,135,148,60,102,13,64,2,0,0,0,0,1,2,8,102,58,2,18,16,20,37,1,0,0,0,0,0,0,2,0,6,81,54,53,47,81,0,0,0,0,0,0,10,1,84,161,18,48,0,22,162,28,24,134,34,86,32,121,75,0,0,3,9,22,15,101,138,217,12,77,54,141,87,1,20,47,85,27,186,21,153,55,2,12,0,0,1,0,1,71,100,14,134,52,10,45,112,8,1,81,34,200,41,1,33,88,15,14,87,47,0,54,155,60,13,85,0,0,0,0,1,0,6,25,3,56,113,37,74,0,4,32,55,0,5,165,37,11,33,21,2,0,0,0,5,18,34,94,25,136,74,106,105,55,7,100,104,1,44,100,44,3,86,91,46,70,17,128,14,18,0,0,0,2,11,73,18,96,214

InterPro domains:
  IPR005702 Tyrosine-protein kinase Wzc-like, C-terminal domain [TIGR01007] (23-226)
  IPR005702 Tyrosine-protein kinase Wzc-like, C-terminal domain [cd05387] (23-212)
  IPR025669 AAA domain [PF13614] (43-165)
  IPR027417 P-loop containing nucleoside triphosphate hydrolase [G3DSA:3.40.50.300] (1-230)
  IPR027417 P-loop containing nucleoside triphosphate hydrolase [SSF52540] (43-222)
  IPR050445 Bacterial polysaccharide biosynthesis and export [PTHR32309] (24-215)

Radius of gyration: 16.28 Å; Cα contacts (8 Å, |Δi|>4): 475; chains: 1; bounding box: 36×47×37 Å

Foldseek 3Di:
DQVVCCVVQVFHAQFEAADDVLQCCVPPVPDPRNVRLLSSVCLLPVVPPDDQAEEEEAELAPPLCRLSSLVNNQLSCQVVPWLEEEAALALPDWCVCVVQVHDQQAFLVCPLVVVDDPVVQKADGPRGSYIYGTNHHRDPCSLCSLQDVSVVVVLVVCSVVTSHYYYYYYHPHPDCSSLSNCVRRLEYEYEYEPPDPPVVSVNVSVVSNVVSVRHHSGYYYYNDHD